Protein AF-A0A3S3RD47-F1 (afdb_monomer_lite)

pLDDT: mean 71.31, std 19.02, range [30.19, 92.5]

Structure (mmCIF, N/CA/C/O backbone):
data_AF-A0A3S3RD47-F1
#
_entry.id   AF-A0A3S3RD47-F1
#
loop_
_atom_site.group_PDB
_atom_site.id
_atom_site.type_symbol
_atom_site.label_atom_id
_atom_site.label_alt_id
_atom_site.label_comp_id
_atom_site.label_asym_id
_atom_site.label_entity_id
_atom_site.label_seq_id
_atom_site.pdbx_PDB_ins_code
_atom_site.Cartn_x
_atom_site.Cartn_y
_atom_site.Cartn_z
_atom_site.occupancy
_atom_site.B_iso_or_equiv
_atom_site.auth_seq_id
_atom_site.auth_comp_id
_atom_site.auth_asym_id
_atom_site.auth_atom_id
_atom_site.pdbx_PDB_model_num
ATOM 1 N N . MET A 1 1 ? -20.007 2.344 -14.332 1.00 33.94 1 MET A N 1
ATOM 2 C CA . MET A 1 1 ? -20.002 3.666 -13.655 1.00 33.94 1 MET A CA 1
ATOM 3 C C . MET A 1 1 ? -18.812 3.839 -12.707 1.00 33.94 1 MET A C 1
ATOM 5 O O . MET A 1 1 ? -18.183 4.885 -12.772 1.00 33.94 1 MET A O 1
ATOM 9 N N . ILE A 1 2 ? -18.453 2.812 -11.923 1.00 30.19 2 ILE A N 1
ATOM 10 C CA . ILE A 1 2 ? -17.361 2.787 -10.921 1.00 30.19 2 ILE A CA 1
ATOM 11 C C . ILE A 1 2 ? -16.001 3.259 -11.479 1.00 30.19 2 ILE A C 1
ATOM 13 O O . ILE A 1 2 ? -15.401 4.186 -10.945 1.00 30.19 2 ILE A O 1
ATOM 17 N N . ARG A 1 3 ? -15.577 2.754 -12.651 1.00 35.38 3 ARG A N 1
ATOM 18 C CA . ARG A 1 3 ? -14.324 3.177 -13.317 1.00 35.38 3 ARG A CA 1
ATOM 19 C C . ARG A 1 3 ? -14.198 4.689 -13.554 1.00 35.38 3 ARG A C 1
ATOM 21 O O . ARG A 1 3 ? -13.080 5.168 -13.661 1.00 35.38 3 ARG A O 1
ATOM 28 N N . LYS A 1 4 ? -15.297 5.450 -13.667 1.00 35.69 4 LYS A N 1
ATOM 29 C CA . LYS A 1 4 ? -15.216 6.893 -13.959 1.00 35.69 4 LYS A CA 1
ATOM 30 C C . LYS A 1 4 ? -14.816 7.719 -12.730 1.00 35.69 4 LYS A C 1
ATOM 32 O O . LYS A 1 4 ? -14.039 8.651 -12.894 1.00 35.69 4 LYS A O 1
ATOM 37 N N . LYS A 1 5 ? -15.279 7.371 -11.521 1.00 35.97 5 LYS A N 1
ATOM 38 C CA . LYS A 1 5 ? -15.038 8.175 -10.306 1.00 35.97 5 LYS A CA 1
ATOM 39 C C . LYS A 1 5 ? -13.610 8.028 -9.765 1.00 35.97 5 LYS A C 1
ATOM 41 O O . LYS A 1 5 ? -12.936 9.032 -9.559 1.00 35.97 5 LYS A O 1
ATOM 46 N N . THR A 1 6 ? -13.097 6.802 -9.643 1.00 38.41 6 THR A N 1
ATOM 47 C CA . THR A 1 6 ? -11.716 6.547 -9.182 1.00 38.41 6 THR A CA 1
ATOM 48 C C . THR A 1 6 ? -10.670 7.077 -10.177 1.00 38.41 6 THR A C 1
ATOM 50 O O . THR A 1 6 ? -9.612 7.570 -9.784 1.00 38.41 6 THR A O 1
ATOM 53 N N . VAL A 1 7 ? -10.976 7.039 -11.483 1.00 42.16 7 VAL A N 1
ATOM 54 C CA . VAL A 1 7 ? -10.128 7.638 -12.531 1.00 42.16 7 VAL A CA 1
ATOM 55 C C . VAL A 1 7 ? -10.126 9.165 -12.434 1.00 42.16 7 VAL A C 1
ATOM 57 O O . VAL A 1 7 ? -9.052 9.755 -12.504 1.00 42.16 7 VAL A O 1
ATOM 60 N N . GLN A 1 8 ? -11.277 9.806 -12.203 1.00 44.34 8 GLN A N 1
ATOM 61 C CA . GLN A 1 8 ? -11.362 11.261 -12.011 1.00 44.34 8 GLN A CA 1
ATOM 62 C C . GLN A 1 8 ? -10.568 11.732 -10.787 1.00 44.34 8 GLN A C 1
ATOM 64 O O . GLN A 1 8 ? -9.839 12.718 -10.875 1.00 44.34 8 GLN A O 1
ATOM 69 N N . LEU A 1 9 ? -10.638 10.995 -9.674 1.00 38.97 9 LEU A N 1
ATOM 70 C CA . LEU A 1 9 ? -9.902 11.317 -8.453 1.00 38.97 9 LEU A CA 1
ATOM 71 C C . LEU A 1 9 ? -8.378 11.247 -8.651 1.00 38.97 9 LEU A C 1
ATOM 73 O O . LEU A 1 9 ? -7.645 12.165 -8.283 1.00 38.97 9 LEU A O 1
ATOM 77 N N . ARG A 1 10 ? -7.889 10.179 -9.290 1.00 49.66 10 ARG A N 1
ATOM 78 C CA . ARG A 1 10 ? -6.459 10.023 -9.599 1.00 49.66 10 ARG A CA 1
ATOM 79 C C . ARG A 1 10 ? -5.962 11.034 -10.621 1.00 49.66 10 ARG A C 1
ATOM 81 O O . ARG A 1 10 ? -4.851 11.534 -10.479 1.00 49.66 10 ARG A O 1
ATOM 88 N N . GLN A 1 11 ? -6.778 11.354 -11.624 1.00 51.31 11 GLN A N 1
ATOM 89 C CA . GLN A 1 11 ? -6.455 12.384 -12.609 1.00 51.31 11 GLN A CA 1
ATOM 90 C C . GLN A 1 11 ? -6.344 13.765 -11.961 1.00 51.31 11 GLN A C 1
ATOM 92 O O . GLN A 1 11 ? -5.389 14.473 -12.270 1.00 51.31 11 GLN A O 1
ATOM 97 N N . PHE A 1 12 ? -7.252 14.103 -11.038 1.00 48.53 12 PHE A N 1
ATOM 98 C CA . PHE A 1 12 ? -7.243 15.368 -10.300 1.00 48.53 12 PHE A CA 1
ATOM 99 C C . PHE A 1 12 ? -6.009 15.513 -9.396 1.00 48.53 12 PHE A C 1
ATOM 101 O O . PHE A 1 12 ? -5.303 16.519 -9.465 1.00 48.53 12 PHE A O 1
ATOM 108 N N . ILE A 1 13 ? -5.687 14.492 -8.597 1.00 49.47 13 ILE A N 1
ATOM 109 C CA . ILE A 1 13 ? -4.501 14.533 -7.724 1.00 49.47 13 ILE A CA 1
ATOM 110 C C . ILE A 1 13 ? -3.216 14.493 -8.562 1.00 49.47 13 ILE A C 1
ATOM 112 O O . ILE A 1 13 ? -2.278 15.233 -8.287 1.00 49.47 13 ILE A O 1
ATOM 116 N N . GLY A 1 14 ? -3.196 13.731 -9.659 1.00 52.50 14 GLY A N 1
ATOM 117 C CA . GLY A 1 14 ? -2.088 13.742 -10.614 1.00 52.50 14 GLY A CA 1
ATOM 118 C C . GLY A 1 14 ? -1.906 15.090 -11.328 1.00 52.50 14 GLY A C 1
ATOM 119 O O . GLY A 1 14 ? -0.776 15.470 -11.633 1.00 52.50 14 GLY A O 1
ATOM 120 N N . SER A 1 15 ? -2.976 15.847 -11.616 1.00 55.50 15 SER A N 1
ATOM 121 C CA . SER A 1 15 ? -2.857 17.250 -12.061 1.00 55.50 15 SER A CA 1
ATOM 122 C C . SER A 1 15 ? -2.359 18.162 -10.947 1.00 55.50 15 SER A C 1
ATOM 124 O O . SER A 1 15 ? -1.428 18.915 -11.190 1.00 55.50 15 SER A O 1
ATOM 126 N N . TYR A 1 16 ? -2.861 18.019 -9.720 1.00 56.75 16 TYR A N 1
ATOM 127 C CA . TYR A 1 16 ? -2.404 18.816 -8.582 1.00 56.75 16 TYR A CA 1
ATOM 128 C C . TYR A 1 16 ? -0.900 18.640 -8.319 1.00 56.75 16 TYR A C 1
ATOM 130 O O . TYR A 1 16 ? -0.164 19.619 -8.256 1.00 56.75 16 TYR A O 1
ATOM 138 N N . VAL A 1 17 ? -0.404 17.397 -8.268 1.00 54.19 17 VAL A N 1
ATOM 139 C CA . VAL A 1 17 ? 1.033 17.103 -8.109 1.00 54.19 17 VAL A CA 1
ATOM 140 C C . VAL A 1 17 ? 1.847 17.676 -9.278 1.00 54.19 17 VAL A C 1
ATOM 142 O O . VAL A 1 17 ? 2.930 18.220 -9.066 1.00 54.19 17 VAL A O 1
ATOM 145 N N . ARG A 1 18 ? 1.324 17.624 -10.513 1.00 57.91 18 ARG A N 1
ATOM 146 C CA . ARG A 1 18 ? 1.953 18.256 -11.690 1.00 57.91 18 ARG A CA 1
ATOM 147 C C . ARG A 1 18 ? 2.046 19.770 -11.563 1.00 57.91 18 ARG A C 1
ATOM 149 O O . ARG A 1 18 ? 3.088 20.333 -11.893 1.00 57.91 18 ARG A O 1
ATOM 156 N N . ASP A 1 19 ? 0.983 20.414 -11.109 1.00 54.88 19 ASP A N 1
ATOM 157 C CA . ASP A 1 19 ? 0.916 21.867 -10.998 1.00 54.88 19 ASP A CA 1
ATOM 158 C C . ASP A 1 19 ? 1.834 22.367 -9.875 1.00 54.88 19 ASP A C 1
ATOM 160 O O . ASP A 1 19 ? 2.590 23.315 -10.083 1.00 54.88 19 ASP A O 1
ATOM 164 N N . GLN A 1 20 ? 1.910 21.640 -8.755 1.00 54.81 20 GLN A N 1
ATOM 165 C CA . GLN A 1 20 ? 2.887 21.893 -7.687 1.00 54.81 20 GLN A CA 1
ATOM 166 C C . GLN A 1 20 ? 4.338 21.691 -8.160 1.00 54.81 20 GLN A C 1
ATOM 168 O O . GLN A 1 20 ? 5.234 22.457 -7.803 1.00 54.81 20 GLN A O 1
ATOM 173 N N . ALA A 1 21 ? 4.591 20.697 -9.019 1.00 54.16 21 ALA A N 1
ATOM 174 C CA . ALA A 1 21 ? 5.910 20.489 -9.621 1.00 54.16 21 ALA A CA 1
ATOM 175 C C . ALA A 1 21 ? 6.318 21.631 -10.561 1.00 54.16 21 ALA A C 1
ATOM 177 O O . ALA A 1 21 ? 7.473 22.058 -10.557 1.00 54.16 21 ALA A O 1
ATOM 178 N N . ARG A 1 22 ? 5.370 22.112 -11.377 1.00 56.78 22 ARG A N 1
ATOM 179 C CA . ARG A 1 22 ? 5.566 23.229 -12.315 1.00 56.78 22 ARG A CA 1
ATOM 180 C C . ARG A 1 22 ? 5.770 24.556 -11.595 1.00 56.78 22 ARG A C 1
ATOM 182 O O . ARG A 1 22 ? 6.554 25.370 -12.066 1.00 56.78 22 ARG A O 1
ATOM 189 N N . ALA A 1 23 ? 5.117 24.738 -10.452 1.00 57.28 23 ALA A N 1
ATOM 190 C CA . ALA A 1 23 ? 5.294 25.898 -9.587 1.00 57.28 23 ALA A CA 1
ATOM 191 C C . ALA A 1 23 ? 6.630 25.891 -8.812 1.00 57.28 23 ALA A C 1
ATOM 193 O O . ALA A 1 23 ? 6.893 26.817 -8.053 1.00 57.28 23 ALA A O 1
ATOM 194 N N . GLY A 1 24 ? 7.474 24.862 -8.977 1.00 47.94 24 GLY A N 1
ATOM 195 C CA . GLY A 1 24 ? 8.755 24.749 -8.270 1.00 47.94 24 GLY A CA 1
ATOM 196 C C . GLY A 1 24 ? 8.616 24.423 -6.780 1.00 47.94 24 GLY A C 1
ATOM 197 O O . GLY A 1 24 ? 9.599 24.491 -6.049 1.00 47.94 24 GLY A O 1
ATOM 198 N N . VAL A 1 25 ? 7.411 24.055 -6.335 1.00 53.72 25 VAL A N 1
ATOM 199 C CA . VAL A 1 25 ? 7.099 23.754 -4.931 1.00 53.72 25 VAL A CA 1
ATOM 200 C C . VAL A 1 25 ? 7.572 22.345 -4.554 1.00 53.72 25 VAL A C 1
ATOM 202 O O . VAL A 1 25 ? 7.915 22.087 -3.403 1.00 53.72 25 VAL A O 1
ATOM 205 N N . LEU A 1 26 ? 7.650 21.422 -5.523 1.00 45.28 26 LEU A N 1
ATOM 206 C CA . LEU A 1 26 ? 8.177 20.074 -5.292 1.00 45.28 26 LEU A CA 1
ATOM 207 C C . LEU A 1 26 ? 9.707 20.006 -5.475 1.00 45.28 26 LEU A C 1
ATOM 209 O O . LEU A 1 26 ? 10.228 20.531 -6.462 1.00 45.28 26 LEU A O 1
ATOM 213 N N . PRO A 1 27 ? 10.439 19.287 -4.601 1.00 41.94 27 PRO A N 1
ATOM 214 C CA . PRO A 1 27 ? 11.889 19.146 -4.719 1.00 41.94 27 PRO A CA 1
ATOM 215 C C . PRO A 1 27 ? 12.298 18.432 -6.022 1.00 41.94 27 PRO A C 1
ATOM 217 O O . PRO A 1 27 ? 11.641 17.493 -6.459 1.00 41.94 27 PRO A O 1
ATOM 220 N N . ILE A 1 28 ? 13.433 18.830 -6.612 1.00 37.38 28 ILE A N 1
ATOM 221 C CA . ILE A 1 28 ? 14.000 18.363 -7.903 1.00 37.38 28 ILE A CA 1
ATOM 222 C C . ILE A 1 28 ? 13.847 16.847 -8.206 1.00 37.38 28 ILE A C 1
ATOM 224 O O . ILE A 1 28 ? 13.444 16.522 -9.327 1.00 37.38 28 ILE A O 1
ATOM 228 N N . PRO A 1 29 ? 14.078 15.889 -7.278 1.00 35.53 29 PRO A N 1
ATOM 229 C CA . PRO A 1 29 ? 13.833 14.461 -7.542 1.00 35.53 29 PRO A CA 1
ATOM 230 C C . PRO A 1 29 ? 12.384 14.111 -7.950 1.00 35.53 29 PRO A C 1
ATOM 232 O O . PRO A 1 29 ? 12.166 13.077 -8.584 1.00 35.53 29 PRO A O 1
ATOM 235 N N . PHE A 1 30 ? 11.398 14.966 -7.656 1.00 42.25 30 PHE A N 1
ATOM 236 C CA . PHE A 1 30 ? 9.988 14.776 -8.021 1.00 42.25 30 PHE A CA 1
ATOM 237 C C . PHE A 1 30 ? 9.642 15.207 -9.442 1.00 42.25 30 PHE A C 1
ATOM 239 O O . PHE A 1 30 ? 8.675 14.695 -10.001 1.00 42.25 30 PHE A O 1
ATOM 246 N N . GLN A 1 31 ? 10.440 16.060 -10.088 1.00 38.97 31 GLN A N 1
ATOM 247 C CA . GLN A 1 31 ? 10.215 16.384 -11.502 1.00 38.97 31 GLN A CA 1
ATOM 248 C C . GLN A 1 31 ? 10.406 15.142 -12.399 1.00 38.97 31 GLN A C 1
ATOM 250 O O . GLN A 1 31 ? 9.708 14.983 -13.403 1.00 38.97 31 GLN A O 1
ATOM 255 N N . GLY A 1 32 ? 11.273 14.204 -11.988 1.00 35.06 32 GLY A N 1
ATOM 256 C CA . GLY A 1 32 ? 11.400 12.875 -12.600 1.00 35.06 32 GLY A CA 1
ATOM 257 C C . GLY A 1 32 ? 10.205 11.952 -12.320 1.00 35.06 32 GLY A C 1
ATOM 258 O O . GLY A 1 32 ? 9.733 11.270 -13.228 1.00 35.06 32 GLY A O 1
ATOM 259 N N . ALA A 1 33 ? 9.651 11.978 -11.101 1.00 36.50 33 ALA A N 1
ATOM 260 C CA . ALA A 1 33 ? 8.446 11.220 -10.740 1.00 36.50 33 ALA A CA 1
ATOM 261 C C . ALA A 1 33 ? 7.199 11.723 -11.491 1.00 36.50 33 ALA A C 1
ATOM 263 O O . ALA A 1 33 ? 6.394 10.926 -11.955 1.00 36.50 33 ALA A O 1
ATOM 264 N N . VAL A 1 34 ? 7.088 13.030 -11.730 1.00 36.88 34 VAL A N 1
ATOM 265 C CA . VAL A 1 34 ? 6.012 13.649 -12.524 1.00 36.88 34 VAL A CA 1
ATOM 266 C C . VAL A 1 34 ? 6.062 13.237 -14.003 1.00 36.88 34 VAL A C 1
ATOM 268 O O . VAL A 1 34 ? 5.018 13.032 -14.634 1.00 36.88 34 VAL A O 1
ATOM 271 N N . ARG A 1 35 ? 7.262 13.016 -14.558 1.00 35.69 35 ARG A N 1
ATOM 272 C CA . ARG A 1 35 ? 7.428 12.380 -15.879 1.00 35.69 35 ARG A CA 1
ATOM 273 C C . ARG A 1 35 ? 7.002 10.903 -15.889 1.00 35.69 35 ARG A C 1
ATOM 275 O O . ARG A 1 35 ? 6.504 10.432 -16.902 1.00 35.69 35 ARG A O 1
ATOM 282 N N . ALA A 1 36 ? 7.122 10.186 -14.771 1.00 36.50 36 ALA A N 1
ATOM 283 C CA . ALA A 1 36 ? 6.606 8.818 -14.638 1.00 36.50 36 ALA A CA 1
ATOM 284 C C . ALA A 1 36 ? 5.079 8.775 -14.401 1.00 36.50 36 ALA A C 1
ATOM 286 O O . ALA A 1 36 ? 4.402 7.902 -14.931 1.00 36.50 36 ALA A O 1
ATOM 287 N N . ILE A 1 37 ? 4.506 9.756 -13.692 1.00 39.38 37 ILE A N 1
ATOM 288 C CA . ILE A 1 37 ? 3.048 9.904 -13.504 1.00 39.38 37 ILE A CA 1
ATOM 289 C C . ILE A 1 37 ? 2.351 10.199 -14.842 1.00 39.38 37 ILE A C 1
ATOM 291 O O . ILE A 1 37 ? 1.255 9.711 -15.105 1.00 39.38 37 ILE A O 1
ATOM 295 N N . THR A 1 38 ? 3.007 10.951 -15.731 1.00 39.47 38 THR A N 1
ATOM 296 C CA . THR A 1 38 ? 2.543 11.172 -17.115 1.00 39.47 38 THR A CA 1
ATOM 297 C C . THR A 1 38 ? 2.716 9.957 -18.030 1.00 39.47 38 THR A C 1
ATOM 299 O O . THR A 1 38 ? 2.151 9.954 -19.122 1.00 39.47 38 THR A O 1
ATOM 302 N N . ALA A 1 39 ? 3.421 8.913 -17.579 1.00 37.41 39 ALA A N 1
ATOM 303 C CA . ALA A 1 39 ? 3.497 7.622 -18.257 1.00 37.41 39 ALA A CA 1
ATOM 304 C C . ALA A 1 39 ? 2.361 6.662 -17.861 1.00 37.41 39 ALA A C 1
ATOM 306 O O . ALA A 1 39 ? 2.227 5.617 -18.494 1.00 37.41 39 ALA A O 1
ATOM 307 N N . PHE A 1 40 ? 1.510 7.000 -16.878 1.00 38.81 40 PHE A N 1
ATOM 308 C CA . PHE A 1 40 ? 0.220 6.324 -16.741 1.00 38.81 40 PHE A CA 1
ATOM 309 C C . PHE A 1 40 ? -0.654 6.749 -17.921 1.00 38.81 40 PHE A C 1
ATOM 311 O O . PHE A 1 40 ? -1.029 7.925 -18.004 1.00 38.81 40 PHE A O 1
ATOM 318 N N . PRO A 1 41 ? -0.995 5.836 -18.846 1.00 38.62 41 PRO A N 1
ATOM 319 C CA . PRO A 1 41 ? -1.851 6.196 -19.955 1.00 38.62 41 PRO A CA 1
ATOM 320 C C . PRO A 1 41 ? -3.189 6.655 -19.386 1.00 38.62 41 PRO A C 1
ATOM 322 O O . PRO A 1 41 ? -3.848 5.943 -18.623 1.00 38.62 41 PRO A O 1
ATOM 325 N N . SER A 1 42 ? -3.610 7.855 -19.775 1.00 40.06 42 SER A N 1
ATOM 326 C CA . SER A 1 42 ? -5.022 8.204 -19.743 1.00 40.06 42 SER A CA 1
ATOM 327 C C . SER A 1 42 ? -5.776 7.075 -20.449 1.00 40.06 42 SER A C 1
ATOM 329 O O . SER A 1 42 ? -5.495 6.776 -21.606 1.00 40.06 42 SER A O 1
ATOM 331 N N . ALA A 1 43 ? -6.743 6.454 -19.768 1.00 42.62 43 ALA A N 1
ATOM 332 C CA . ALA A 1 43 ? -7.585 5.395 -20.331 1.00 42.62 43 ALA A CA 1
ATOM 333 C C . ALA A 1 43 ? -8.373 5.833 -21.589 1.00 42.62 43 ALA A C 1
ATOM 335 O O . ALA A 1 43 ? -9.044 5.017 -22.217 1.00 42.62 43 ALA A O 1
ATOM 336 N N . ALA A 1 44 ? -8.302 7.112 -21.965 1.00 39.91 44 ALA A N 1
ATOM 337 C CA . ALA A 1 44 ? -8.768 7.614 -23.240 1.00 39.91 44 ALA A CA 1
ATOM 338 C C . ALA A 1 44 ? -7.621 7.603 -24.274 1.00 39.91 44 ALA A C 1
ATOM 340 O O . ALA A 1 44 ? -6.711 8.425 -24.194 1.00 39.91 44 ALA A O 1
ATOM 341 N N . ASN A 1 45 ? -7.741 6.709 -25.266 1.00 37.94 45 ASN A N 1
ATOM 342 C CA . ASN A 1 45 ? -7.156 6.765 -26.621 1.00 37.94 45 ASN A CA 1
ATOM 343 C C . ASN A 1 45 ? -5.870 6.009 -27.019 1.00 37.94 45 ASN A C 1
ATOM 345 O O . ASN A 1 45 ? -5.462 6.156 -28.169 1.00 37.94 45 ASN A O 1
ATOM 349 N N . THR A 1 46 ? -5.299 5.093 -26.235 1.00 43.47 46 THR A N 1
ATOM 350 C CA . THR A 1 46 ? -4.290 4.154 -26.786 1.00 43.47 46 T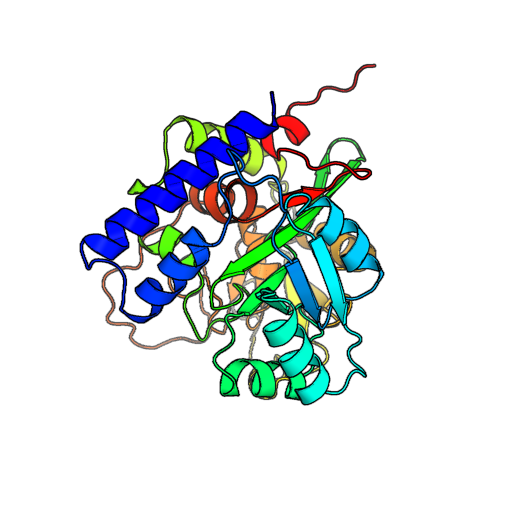HR A CA 1
ATOM 351 C C . THR A 1 46 ? -4.872 2.751 -26.970 1.00 43.47 46 THR A C 1
ATOM 353 O O . THR A 1 46 ? -5.177 2.061 -26.003 1.00 43.47 46 THR A O 1
ATOM 356 N N . ARG A 1 47 ? -5.013 2.294 -28.228 1.00 54.06 47 ARG A N 1
ATOM 357 C CA . ARG A 1 47 ? -5.411 0.904 -28.564 1.00 54.06 47 ARG A CA 1
ATOM 358 C C . ARG A 1 47 ? -4.397 -0.149 -28.079 1.00 54.06 47 ARG A C 1
ATOM 360 O O . ARG A 1 47 ? -4.711 -1.334 -28.092 1.00 54.06 47 ARG A O 1
ATOM 367 N N . VAL A 1 48 ? -3.208 0.273 -27.645 1.00 69.88 48 VAL A N 1
ATOM 368 C CA . VAL A 1 48 ? -2.125 -0.587 -27.154 1.00 69.88 48 VAL A CA 1
ATOM 369 C C . VAL A 1 48 ? -1.902 -0.309 -25.668 1.00 69.88 48 VAL A C 1
ATOM 371 O O . VAL A 1 48 ? -1.680 0.837 -25.276 1.00 69.88 48 VAL A O 1
ATOM 374 N N . ARG A 1 49 ? -1.986 -1.356 -24.841 1.00 76.19 49 ARG A N 1
ATOM 375 C CA . ARG A 1 49 ? -1.672 -1.294 -23.406 1.00 76.19 49 ARG A CA 1
ATOM 376 C C . ARG A 1 49 ? -0.148 -1.232 -23.208 1.00 76.19 49 ARG A C 1
ATOM 378 O O . ARG A 1 49 ? 0.554 -1.971 -23.905 1.00 76.19 49 ARG A O 1
ATOM 385 N N . PRO A 1 50 ? 0.377 -0.401 -22.286 1.00 82.56 50 PRO A N 1
ATOM 386 C CA . PRO A 1 50 ? 1.803 -0.376 -21.970 1.00 82.56 50 PRO A CA 1
ATOM 387 C C . PRO A 1 50 ? 2.278 -1.742 -21.469 1.00 82.56 50 PRO A C 1
ATOM 389 O O . PRO A 1 50 ? 1.549 -2.443 -20.765 1.00 82.56 50 PRO A O 1
ATOM 392 N N . ILE A 1 51 ? 3.509 -2.107 -21.821 1.00 88.12 51 ILE A N 1
ATOM 393 C CA . ILE A 1 51 ? 4.129 -3.358 -21.382 1.00 88.12 51 ILE A CA 1
ATOM 394 C C . ILE A 1 51 ? 4.886 -3.097 -20.079 1.00 88.12 51 ILE A C 1
ATOM 396 O O . ILE A 1 51 ? 5.701 -2.175 -20.002 1.00 88.12 51 ILE A O 1
ATOM 400 N N . GLY A 1 52 ? 4.625 -3.904 -19.055 1.00 89.75 52 GLY A N 1
ATOM 401 C CA . GLY A 1 52 ? 5.357 -3.875 -17.790 1.00 89.75 52 GLY A CA 1
ATOM 402 C C . GLY A 1 52 ? 6.079 -5.196 -17.566 1.00 89.75 52 GLY A C 1
ATOM 403 O O . GLY A 1 52 ? 5.434 -6.237 -17.596 1.00 89.75 52 GLY A O 1
ATOM 404 N N . ILE A 1 53 ? 7.389 -5.178 -17.318 1.00 90.31 53 ILE A N 1
ATOM 405 C CA . ILE A 1 53 ? 8.124 -6.381 -16.900 1.00 90.31 53 ILE A CA 1
ATOM 406 C C . ILE A 1 53 ? 8.224 -6.394 -15.379 1.00 90.31 53 ILE A C 1
ATOM 408 O O . ILE A 1 53 ? 8.867 -5.533 -14.780 1.00 90.31 53 ILE A O 1
ATOM 412 N N . VAL A 1 54 ? 7.578 -7.381 -14.764 1.00 90.06 54 VAL A N 1
ATOM 413 C CA . VAL A 1 54 ? 7.429 -7.537 -13.320 1.00 90.06 54 VAL A CA 1
ATOM 414 C C . VAL A 1 54 ? 8.478 -8.504 -12.779 1.00 90.06 54 VAL A C 1
ATOM 416 O O . VAL A 1 54 ? 8.514 -9.675 -13.151 1.00 90.06 54 VAL A O 1
ATOM 419 N N . LEU A 1 55 ? 9.307 -8.027 -11.854 1.00 89.50 55 LEU A N 1
ATOM 420 C CA . LEU A 1 55 ? 10.348 -8.797 -11.170 1.00 89.50 55 LEU A CA 1
ATOM 421 C C . LEU A 1 55 ? 10.049 -8.876 -9.674 1.00 89.50 55 LEU A C 1
ATOM 423 O O . LEU A 1 55 ? 9.628 -7.893 -9.068 1.00 89.50 55 LEU A O 1
ATOM 427 N N . GLY A 1 56 ? 10.347 -10.009 -9.038 1.00 83.00 56 GLY A N 1
ATOM 428 C CA . GLY A 1 56 ? 10.312 -10.081 -7.575 1.00 83.00 56 GLY A CA 1
ATOM 429 C C . GLY A 1 56 ? 8.919 -10.066 -6.958 1.00 83.00 56 GLY A C 1
ATOM 430 O O . GLY A 1 56 ? 8.727 -9.484 -5.890 1.00 83.00 56 GLY A O 1
ATOM 431 N N . VAL A 1 57 ? 7.958 -10.695 -7.629 1.00 79.38 57 VAL A N 1
ATOM 432 C CA . VAL A 1 57 ? 6.594 -10.896 -7.133 1.00 79.38 57 VAL A CA 1
ATOM 433 C C . VAL A 1 57 ? 6.356 -12.388 -6.956 1.00 79.38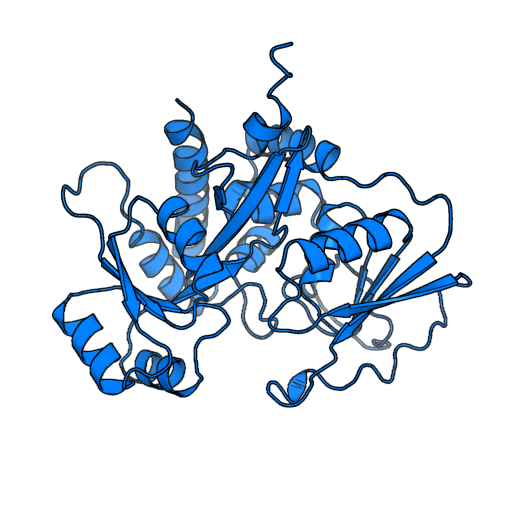 57 VAL A C 1
ATOM 435 O O . VAL A 1 57 ? 6.730 -13.190 -7.812 1.00 79.38 57 VAL A O 1
ATOM 438 N N . GLU A 1 58 ? 5.775 -12.768 -5.824 1.00 75.25 58 GLU A N 1
ATOM 439 C CA . GLU A 1 58 ? 5.384 -14.152 -5.573 1.00 75.25 58 GLU A CA 1
ATOM 440 C C . GLU A 1 58 ? 4.150 -14.528 -6.399 1.00 75.25 58 GLU A C 1
ATOM 442 O O . GLU A 1 58 ? 3.307 -13.685 -6.704 1.00 75.25 58 GLU A O 1
ATOM 447 N N . ARG A 1 59 ? 4.010 -15.811 -6.746 1.00 66.81 59 ARG A N 1
ATOM 448 C CA . ARG A 1 59 ? 2.946 -16.290 -7.645 1.00 66.81 59 ARG A CA 1
ATOM 449 C C . ARG A 1 59 ? 1.525 -15.979 -7.147 1.00 66.81 59 ARG A C 1
ATOM 451 O O . ARG A 1 59 ? 0.635 -15.800 -7.968 1.00 66.81 59 ARG A O 1
ATOM 458 N N . LEU A 1 60 ? 1.311 -15.907 -5.834 1.00 63.28 60 LEU A N 1
ATOM 459 C CA . LEU A 1 60 ? 0.010 -15.543 -5.259 1.00 63.28 60 LEU A CA 1
ATOM 460 C C . LEU A 1 60 ? -0.280 -14.042 -5.400 1.00 63.28 60 LEU A C 1
ATOM 462 O O . LEU A 1 60 ? -1.384 -13.659 -5.769 1.00 63.28 60 LEU A O 1
ATOM 466 N N . LEU A 1 61 ? 0.731 -13.189 -5.205 1.00 69.75 61 LEU A N 1
ATOM 467 C CA . LEU A 1 61 ? 0.608 -11.746 -5.428 1.00 69.75 61 LEU A CA 1
ATOM 468 C C . LEU A 1 61 ? 0.391 -11.417 -6.912 1.00 69.75 61 LEU A C 1
ATOM 470 O O . LEU A 1 61 ? -0.290 -10.448 -7.227 1.00 69.75 61 LEU A O 1
ATOM 474 N N . TRP A 1 62 ? 0.930 -12.231 -7.823 1.00 75.44 62 TRP A N 1
ATOM 475 C CA . TRP A 1 62 ? 0.801 -12.044 -9.270 1.00 75.44 62 TRP A CA 1
ATOM 476 C C . TRP A 1 62 ? -0.651 -11.925 -9.750 1.00 75.44 62 TRP A C 1
ATOM 478 O O . TRP A 1 62 ? -0.980 -10.953 -10.426 1.00 75.44 62 TRP A O 1
ATOM 488 N N . GLN A 1 63 ? -1.521 -12.869 -9.373 1.00 76.50 63 GLN A N 1
ATOM 489 C CA . GLN A 1 63 ? -2.907 -12.891 -9.860 1.00 76.50 63 GLN A CA 1
ATOM 490 C C . GLN A 1 63 ? -3.672 -11.626 -9.452 1.00 76.50 63 GLN A C 1
ATOM 492 O O . GLN A 1 63 ? -4.383 -11.040 -10.267 1.00 76.50 63 GLN A O 1
ATOM 497 N N . GLY A 1 64 ? -3.474 -11.162 -8.215 1.00 81.75 64 GLY A N 1
ATOM 498 C CA . GLY A 1 64 ? -4.080 -9.918 -7.745 1.00 81.75 64 GLY A CA 1
ATOM 499 C C . GLY A 1 64 ? -3.510 -8.679 -8.438 1.00 81.75 64 GLY A C 1
ATOM 500 O O . GLY A 1 64 ? -4.246 -7.742 -8.729 1.00 81.75 64 GLY A O 1
ATOM 501 N N . VAL A 1 65 ? -2.220 -8.674 -8.780 1.00 84.12 65 VAL A N 1
ATOM 502 C CA . VAL A 1 65 ? -1.565 -7.537 -9.450 1.00 84.12 65 VAL A CA 1
ATOM 503 C C . VAL A 1 65 ? -2.053 -7.367 -10.888 1.00 84.12 65 VAL A C 1
ATOM 505 O O . VAL A 1 65 ? -2.348 -6.241 -11.287 1.00 84.12 65 VAL A O 1
ATOM 508 N N . GLU A 1 66 ? -2.189 -8.449 -11.658 1.00 86.44 66 GLU A N 1
ATOM 509 C CA . GLU A 1 66 ? -2.760 -8.376 -13.015 1.00 86.44 66 GLU A CA 1
ATOM 510 C C . GLU A 1 66 ? -4.173 -7.787 -13.004 1.00 86.44 66 GLU A C 1
ATOM 512 O O . GLU A 1 66 ? -4.514 -6.939 -13.830 1.00 86.44 66 GLU A O 1
ATOM 517 N N . GLN A 1 67 ? -4.985 -8.197 -12.030 1.00 87.25 67 GLN A N 1
ATOM 518 C CA . GLN A 1 67 ? -6.354 -7.711 -11.873 1.00 87.25 67 GLN A CA 1
ATOM 519 C C . GLN A 1 67 ? -6.398 -6.270 -11.353 1.00 87.25 67 GLN A C 1
ATOM 521 O O . GLN A 1 67 ? -7.291 -5.507 -11.728 1.00 87.25 67 GLN A O 1
ATOM 526 N N . ALA A 1 68 ? -5.438 -5.876 -10.512 1.00 88.44 68 ALA A N 1
ATOM 527 C CA . ALA A 1 68 ? -5.320 -4.517 -10.003 1.00 88.44 68 ALA A CA 1
ATOM 528 C C . ALA A 1 68 ? -4.932 -3.527 -11.105 1.00 88.44 68 ALA A C 1
ATOM 530 O O . ALA A 1 68 ? -5.401 -2.389 -11.084 1.00 88.44 68 ALA A O 1
ATOM 531 N N . TYR A 1 69 ? -4.136 -3.943 -12.091 1.00 88.88 69 TYR A N 1
ATOM 532 C CA . TYR A 1 69 ? -3.616 -3.076 -13.154 1.00 88.88 69 TYR A CA 1
ATOM 533 C C . TYR A 1 69 ? -4.005 -3.570 -14.560 1.00 88.88 69 TYR A C 1
ATOM 535 O O . TYR A 1 69 ? -3.128 -3.802 -15.393 1.00 88.88 69 TYR A O 1
ATOM 543 N N . PRO A 1 70 ? -5.314 -3.690 -14.871 1.00 85.19 70 PRO A N 1
ATOM 544 C CA . PRO A 1 70 ? -5.795 -4.283 -16.122 1.00 85.19 70 PRO A CA 1
ATOM 545 C C . PRO A 1 70 ? -5.468 -3.437 -17.360 1.00 85.19 70 PRO A C 1
ATOM 547 O O . PRO A 1 70 ? -5.615 -3.896 -18.494 1.00 85.19 70 PRO A O 1
ATOM 550 N N . GLU A 1 71 ? -5.067 -2.180 -17.165 1.00 83.00 71 GLU A N 1
ATOM 551 C CA . GLU A 1 71 ? -4.587 -1.308 -18.230 1.00 83.00 71 GLU A CA 1
ATOM 552 C C . GLU A 1 71 ? -3.174 -1.654 -18.718 1.00 83.00 71 GLU A C 1
ATOM 554 O O . GLU A 1 71 ? -2.789 -1.163 -19.773 1.00 83.00 71 GLU A O 1
ATOM 559 N N . TRP A 1 72 ? -2.424 -2.499 -18.005 1.00 86.50 72 TRP A N 1
ATOM 560 C CA . TRP A 1 72 ? -1.082 -2.939 -18.387 1.00 86.50 72 TRP A CA 1
ATOM 561 C C . TRP A 1 72 ? -1.099 -4.320 -19.053 1.00 86.50 72 TRP A C 1
ATOM 563 O O . TRP A 1 72 ? -1.918 -5.179 -18.736 1.00 86.50 72 TRP A O 1
ATOM 573 N N . ASN A 1 73 ? -0.148 -4.546 -19.957 1.00 88.06 73 ASN A N 1
ATOM 574 C CA . ASN A 1 73 ? 0.265 -5.877 -20.393 1.00 88.06 73 ASN A CA 1
ATOM 575 C C . ASN A 1 73 ? 1.466 -6.295 -19.539 1.00 88.06 73 ASN A C 1
ATOM 577 O O . ASN A 1 73 ? 2.598 -5.889 -19.811 1.00 88.06 73 ASN A O 1
ATOM 581 N N . LEU A 1 74 ? 1.219 -7.051 -18.472 1.00 88.88 74 LEU A N 1
ATOM 582 C CA . LEU A 1 74 ? 2.267 -7.452 -17.540 1.00 88.88 74 LEU A CA 1
ATOM 583 C C . LEU A 1 74 ? 2.942 -8.746 -18.001 1.00 88.88 74 LEU A C 1
ATOM 585 O O . LEU A 1 74 ? 2.287 -9.740 -18.295 1.00 88.88 74 LEU A O 1
ATOM 589 N N . LEU A 1 75 ? 4.269 -8.729 -18.039 1.00 89.19 75 LEU A N 1
ATOM 590 C CA . LEU A 1 75 ? 5.120 -9.880 -18.303 1.00 89.19 75 LEU A CA 1
ATOM 591 C C . LEU A 1 75 ? 5.928 -10.172 -17.048 1.00 89.19 75 LEU A C 1
ATOM 593 O O . LEU A 1 75 ? 6.572 -9.285 -16.495 1.00 89.19 75 LEU A O 1
ATOM 597 N N . PHE A 1 76 ? 5.918 -11.414 -16.587 1.00 86.50 76 PHE A N 1
ATOM 598 C CA . PHE A 1 76 ? 6.662 -11.796 -15.395 1.00 86.50 76 PHE A CA 1
ATOM 599 C C . PHE A 1 76 ? 8.067 -12.285 -15.747 1.00 86.50 76 PHE A C 1
ATOM 601 O O . PHE A 1 76 ? 8.247 -13.163 -16.591 1.00 86.50 76 PHE A O 1
ATOM 608 N N . ALA A 1 77 ? 9.056 -11.776 -15.019 1.00 85.38 77 ALA A N 1
ATOM 609 C CA . ALA A 1 77 ? 10.423 -12.258 -15.063 1.00 85.38 77 ALA A CA 1
ATOM 610 C C . ALA A 1 77 ? 10.790 -12.943 -13.740 1.00 85.38 77 ALA A C 1
ATOM 612 O O . ALA A 1 77 ? 10.672 -12.389 -12.643 1.00 85.38 77 ALA A O 1
ATOM 613 N N . SER A 1 78 ? 11.279 -14.178 -13.855 1.00 82.06 78 SER A N 1
ATOM 614 C CA . SER A 1 78 ? 11.729 -14.964 -12.709 1.00 82.06 78 SER A CA 1
ATOM 615 C C . SER A 1 78 ? 12.861 -14.264 -11.961 1.00 82.06 78 SER A C 1
ATOM 617 O O . SER A 1 78 ? 13.809 -13.763 -12.558 1.00 82.06 78 SER A O 1
ATOM 619 N N . ASN A 1 79 ? 12.865 -14.368 -10.631 1.00 78.06 79 ASN A N 1
ATOM 620 C CA . ASN A 1 79 ? 14.002 -13.948 -9.804 1.00 78.06 79 ASN A CA 1
ATOM 621 C C . ASN A 1 79 ? 15.313 -14.695 -10.133 1.00 78.06 79 ASN A C 1
ATOM 623 O O . ASN A 1 79 ? 16.396 -14.283 -9.700 1.00 78.06 79 ASN A O 1
ATOM 627 N N . ARG A 1 80 ? 15.245 -15.812 -10.867 1.00 83.31 80 ARG A N 1
ATOM 628 C CA . ARG A 1 80 ? 16.427 -16.526 -11.367 1.00 83.31 80 ARG A CA 1
ATOM 629 C C . ARG A 1 80 ? 16.951 -15.972 -12.689 1.00 83.31 80 ARG A C 1
ATOM 631 O O . ARG A 1 80 ? 18.116 -16.234 -12.967 1.00 83.31 80 ARG A O 1
ATOM 638 N N . ALA A 1 81 ? 16.147 -15.203 -13.425 1.00 85.75 81 ALA A N 1
ATOM 639 C CA . ALA A 1 81 ? 16.531 -14.623 -14.704 1.00 85.75 81 ALA A CA 1
ATOM 640 C C . ALA A 1 81 ? 17.822 -13.810 -14.581 1.00 85.75 81 ALA A C 1
ATOM 642 O O . ALA A 1 81 ? 18.106 -13.221 -13.527 1.00 85.75 81 ALA A O 1
ATOM 643 N N . ASP A 1 82 ? 18.594 -13.818 -15.658 1.00 90.44 82 ASP A N 1
ATOM 644 C CA . ASP A 1 82 ? 19.810 -13.035 -15.773 1.00 90.44 82 ASP A CA 1
ATOM 645 C C . ASP A 1 82 ? 19.482 -11.525 -15.782 1.00 90.44 82 ASP A C 1
ATOM 647 O O . ASP A 1 82 ? 18.561 -11.121 -16.498 1.00 90.44 82 ASP A O 1
ATOM 651 N N . PRO A 1 83 ? 20.150 -10.687 -14.962 1.00 92.06 83 PRO A N 1
ATOM 652 C CA . PRO A 1 83 ? 19.863 -9.255 -14.912 1.00 92.06 83 PRO A CA 1
ATOM 653 C C . PRO A 1 83 ? 20.037 -8.531 -16.250 1.00 92.06 83 PRO A C 1
ATOM 655 O O . PRO A 1 83 ? 19.172 -7.722 -16.586 1.00 92.06 83 PRO A O 1
ATOM 658 N N . ASP A 1 84 ? 21.083 -8.846 -17.015 1.00 91.00 84 ASP A N 1
ATOM 659 C CA . ASP A 1 84 ? 21.367 -8.179 -18.290 1.00 91.00 84 ASP A CA 1
ATOM 660 C C . ASP A 1 84 ? 20.360 -8.614 -19.357 1.00 91.00 84 ASP A C 1
ATOM 662 O O . ASP A 1 84 ? 19.828 -7.786 -20.097 1.00 91.00 84 ASP A O 1
ATOM 666 N N . GLY A 1 85 ? 19.993 -9.899 -19.367 1.00 89.94 85 GLY A N 1
ATOM 667 C CA . GLY A 1 85 ? 18.879 -10.408 -20.168 1.00 89.94 85 GLY A CA 1
ATOM 668 C C . GLY A 1 85 ? 17.562 -9.673 -19.890 1.00 89.94 85 GLY A C 1
ATOM 669 O O . GLY A 1 85 ? 16.868 -9.281 -20.828 1.00 89.94 85 GLY A O 1
ATOM 670 N N . CYS A 1 86 ? 17.232 -9.419 -18.617 1.00 89.75 86 CYS A N 1
ATOM 671 C CA . CYS A 1 86 ? 16.043 -8.642 -18.253 1.00 89.75 86 CYS A CA 1
ATOM 672 C C . CYS A 1 86 ? 16.115 -7.194 -18.761 1.00 89.75 86 CYS A C 1
ATOM 674 O O . CYS A 1 86 ? 15.127 -6.690 -19.291 1.00 89.75 86 CYS A O 1
ATOM 676 N N . VAL A 1 87 ? 17.262 -6.525 -18.603 1.00 91.69 87 VAL A N 1
ATOM 677 C CA . VAL A 1 87 ? 17.483 -5.153 -19.094 1.00 91.69 87 VAL A CA 1
ATOM 678 C C . VAL A 1 87 ? 17.297 -5.089 -20.610 1.00 91.69 87 VAL A C 1
ATOM 680 O O . VAL A 1 87 ? 16.536 -4.253 -21.099 1.00 91.69 87 VAL A O 1
ATOM 683 N N . ASN A 1 88 ? 17.936 -6.000 -21.346 1.00 91.12 88 ASN A N 1
ATOM 684 C CA . ASN A 1 88 ? 17.853 -6.062 -22.804 1.00 91.12 88 ASN A CA 1
ATOM 685 C C . ASN A 1 88 ? 16.415 -6.266 -23.278 1.00 91.12 88 ASN A C 1
ATOM 687 O O . ASN A 1 88 ? 15.969 -5.590 -24.202 1.00 91.12 88 ASN A O 1
ATOM 691 N N . GLU A 1 89 ? 15.668 -7.148 -22.617 1.00 89.75 89 GLU A N 1
ATOM 692 C CA . GLU A 1 89 ? 14.275 -7.415 -22.962 1.00 89.75 89 GLU A CA 1
ATOM 693 C C . GLU A 1 89 ? 13.366 -6.210 -22.683 1.00 89.75 89 GLU A C 1
ATOM 695 O O . GLU A 1 89 ? 12.492 -5.889 -23.490 1.00 89.75 89 GLU A O 1
ATOM 700 N N . I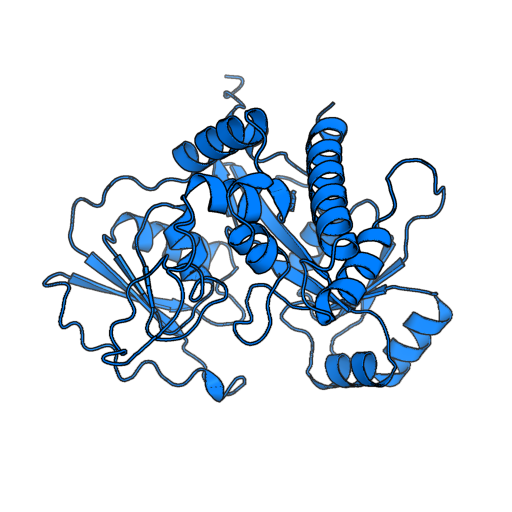LE A 1 90 ? 13.609 -5.491 -21.582 1.00 87.94 90 ILE A N 1
ATOM 701 C CA . ILE A 1 90 ? 12.896 -4.249 -21.261 1.00 87.94 90 ILE A CA 1
ATOM 702 C C . ILE A 1 90 ? 13.125 -3.194 -22.342 1.00 87.94 90 ILE A C 1
ATOM 704 O O . ILE A 1 90 ? 12.161 -2.597 -22.821 1.00 87.94 90 ILE A O 1
ATOM 708 N N . ILE A 1 91 ? 14.376 -2.996 -22.760 1.00 86.94 91 ILE A N 1
ATOM 709 C CA . ILE A 1 91 ? 14.727 -2.041 -23.818 1.00 86.94 91 ILE A CA 1
ATOM 710 C C . ILE A 1 91 ? 14.099 -2.469 -25.149 1.00 86.94 91 ILE A C 1
ATOM 712 O O . ILE A 1 91 ? 13.452 -1.658 -25.810 1.00 86.94 91 ILE A O 1
ATOM 716 N N . ARG A 1 92 ? 14.230 -3.750 -25.516 1.00 89.88 92 ARG A N 1
ATOM 717 C CA . ARG A 1 92 ? 13.707 -4.318 -26.768 1.00 89.88 92 ARG A CA 1
ATOM 718 C C . ARG A 1 92 ? 12.196 -4.138 -26.903 1.00 89.88 92 ARG A C 1
ATOM 720 O O . ARG A 1 92 ? 11.711 -3.858 -27.995 1.00 89.88 92 ARG A O 1
ATOM 727 N N . LEU A 1 93 ? 11.458 -4.320 -25.810 1.00 85.75 93 LEU A N 1
ATOM 728 C CA . LEU A 1 93 ? 9.999 -4.201 -25.784 1.00 85.75 93 LEU A CA 1
ATOM 729 C C . LEU A 1 93 ? 9.504 -2.771 -25.529 1.00 85.75 93 LEU A C 1
ATOM 731 O O . LEU A 1 93 ? 8.295 -2.543 -25.573 1.00 85.75 93 LEU A O 1
ATOM 735 N N . GLY A 1 94 ? 10.394 -1.822 -25.218 1.00 84.62 94 GLY A N 1
ATOM 736 C CA . GLY A 1 94 ? 9.997 -0.505 -24.713 1.00 84.62 94 GLY A CA 1
ATOM 737 C C . GLY A 1 94 ? 9.165 -0.602 -23.428 1.00 84.62 94 GLY A C 1
ATOM 738 O O . GLY A 1 94 ? 8.243 0.186 -23.218 1.00 84.62 94 GLY A O 1
ATOM 739 N N . ALA A 1 95 ? 9.432 -1.616 -22.602 1.00 87.62 95 ALA A N 1
ATOM 740 C CA . ALA A 1 95 ? 8.653 -1.910 -21.409 1.00 87.62 95 ALA A CA 1
ATOM 741 C C . ALA A 1 95 ? 9.041 -1.000 -20.232 1.00 87.62 95 ALA A C 1
ATOM 743 O O . ALA A 1 95 ? 10.134 -0.442 -20.166 1.00 87.62 95 ALA A O 1
ATOM 744 N N . THR A 1 96 ? 8.149 -0.890 -19.250 1.00 88.81 96 THR A N 1
ATOM 745 C CA . THR A 1 96 ? 8.476 -0.313 -17.939 1.00 88.81 96 THR A CA 1
ATOM 746 C C . THR A 1 96 ? 8.921 -1.416 -16.988 1.00 88.81 96 THR A C 1
ATOM 748 O O . THR A 1 96 ? 8.269 -2.458 -16.893 1.00 88.81 96 THR A O 1
ATOM 751 N N . ALA A 1 97 ? 10.005 -1.192 -16.248 1.00 90.00 97 ALA A N 1
ATOM 752 C CA . ALA A 1 97 ? 10.410 -2.116 -15.199 1.00 90.00 97 ALA A CA 1
ATOM 753 C C . ALA A 1 97 ? 9.515 -1.940 -13.968 1.00 90.00 97 ALA A C 1
ATOM 755 O O . ALA A 1 97 ? 9.399 -0.842 -13.423 1.00 90.00 97 ALA A O 1
ATOM 756 N N . ILE A 1 98 ? 8.916 -3.026 -13.494 1.00 90.56 98 ILE A N 1
ATOM 757 C CA . ILE A 1 98 ? 8.114 -3.061 -12.272 1.00 90.56 98 ILE A CA 1
ATOM 758 C C . ILE A 1 98 ? 8.794 -4.023 -11.310 1.00 90.56 98 ILE A C 1
ATOM 760 O O . ILE A 1 98 ? 9.009 -5.189 -11.633 1.00 90.56 98 ILE A O 1
ATOM 764 N N . ILE A 1 99 ? 9.136 -3.558 -10.113 1.00 88.12 99 ILE A N 1
ATOM 765 C CA . ILE A 1 99 ? 9.808 -4.405 -9.127 1.00 88.12 99 ILE A CA 1
ATOM 766 C C . ILE A 1 99 ? 8.998 -4.521 -7.846 1.00 88.12 99 ILE A C 1
ATOM 768 O O . ILE A 1 99 ? 8.611 -3.523 -7.237 1.00 88.12 99 ILE A O 1
ATOM 772 N N . GLY A 1 100 ? 8.744 -5.767 -7.464 1.00 85.94 100 GLY A N 1
ATOM 773 C CA . GLY A 1 100 ? 8.029 -6.147 -6.261 1.00 85.94 100 GLY A CA 1
ATOM 774 C C . GLY A 1 100 ? 8.930 -6.321 -5.034 1.00 85.94 100 GLY A C 1
ATOM 775 O O . GLY A 1 100 ? 10.158 -6.182 -5.116 1.00 85.94 100 GLY A O 1
ATOM 776 N N . PRO A 1 101 ? 8.331 -6.666 -3.881 1.00 78.25 101 PRO A N 1
ATOM 777 C CA . PRO A 1 101 ? 9.031 -6.756 -2.598 1.00 78.25 101 PRO A CA 1
ATOM 778 C C . PRO A 1 101 ? 10.132 -7.824 -2.551 1.00 78.25 101 PRO A C 1
ATOM 780 O O . PRO A 1 101 ? 11.104 -7.671 -1.813 1.00 78.25 101 PRO A O 1
ATOM 783 N N . ALA A 1 102 ? 10.006 -8.888 -3.348 1.00 79.88 102 ALA A N 1
ATOM 784 C CA . ALA A 1 102 ? 10.954 -10.000 -3.394 1.00 79.88 102 ALA A CA 1
ATOM 785 C C . ALA A 1 102 ? 12.005 -9.848 -4.512 1.00 79.88 102 ALA A C 1
ATOM 787 O O . ALA A 1 102 ? 12.678 -10.823 -4.864 1.00 79.88 102 ALA A O 1
ATOM 788 N N . ALA A 1 103 ? 12.143 -8.658 -5.109 1.00 83.38 103 ALA A N 1
ATOM 789 C CA . ALA A 1 103 ? 13.122 -8.412 -6.165 1.00 83.38 103 ALA A CA 1
ATOM 790 C C . ALA A 1 103 ? 14.552 -8.522 -5.621 1.00 83.38 103 ALA A C 1
ATOM 792 O O . ALA A 1 103 ? 14.904 -7.942 -4.591 1.00 83.38 103 ALA A O 1
ATOM 793 N N . ARG A 1 104 ? 15.413 -9.267 -6.324 1.00 83.81 104 ARG A N 1
ATOM 794 C CA . ARG A 1 104 ? 16.811 -9.433 -5.907 1.00 83.81 104 ARG A CA 1
ATOM 795 C C . ARG A 1 104 ? 17.612 -8.163 -6.179 1.00 83.81 104 ARG A C 1
ATOM 797 O O . ARG A 1 104 ? 17.469 -7.540 -7.229 1.00 83.81 104 ARG A O 1
ATOM 804 N N . ARG A 1 105 ? 18.551 -7.844 -5.279 1.00 86.25 105 ARG A N 1
ATOM 805 C CA . ARG A 1 105 ? 19.438 -6.670 -5.388 1.00 86.25 105 ARG A CA 1
ATOM 806 C C . ARG A 1 105 ? 20.124 -6.560 -6.753 1.00 86.25 105 ARG A C 1
ATOM 808 O O . ARG A 1 105 ? 20.168 -5.466 -7.297 1.00 86.25 105 ARG A O 1
ATOM 815 N N . ARG A 1 106 ? 20.594 -7.678 -7.321 1.00 88.12 106 ARG A N 1
ATOM 816 C CA . ARG A 1 106 ? 21.251 -7.712 -8.642 1.00 88.12 106 ARG A CA 1
ATOM 817 C C . ARG A 1 106 ? 20.386 -7.134 -9.770 1.00 88.12 106 ARG A C 1
ATOM 819 O O . ARG A 1 106 ? 20.893 -6.376 -10.580 1.00 88.12 106 ARG A O 1
ATOM 826 N N . HIS A 1 107 ? 19.081 -7.422 -9.776 1.00 88.00 107 HIS A N 1
ATOM 827 C CA . HIS A 1 107 ? 18.150 -6.900 -10.782 1.00 88.00 107 HIS A CA 1
ATOM 828 C C . HIS A 1 107 ? 17.902 -5.411 -10.585 1.00 88.00 107 HIS A C 1
ATOM 830 O O . HIS A 1 107 ? 17.921 -4.650 -11.541 1.00 88.00 107 HIS A O 1
ATOM 836 N N . VAL A 1 108 ? 17.710 -4.985 -9.335 1.00 87.12 108 VAL A N 1
ATOM 837 C CA . VAL A 1 108 ? 17.477 -3.569 -9.015 1.00 87.12 108 VAL A CA 1
ATOM 838 C C . VAL A 1 108 ? 18.687 -2.708 -9.385 1.00 87.12 108 VAL A C 1
ATOM 840 O O . VAL A 1 108 ? 18.507 -1.601 -9.880 1.00 87.12 108 VAL A O 1
ATOM 843 N N . VAL A 1 109 ? 19.903 -3.209 -9.140 1.00 87.88 109 VAL A N 1
ATOM 844 C CA . VAL A 1 109 ? 21.153 -2.527 -9.505 1.00 87.88 109 VAL A CA 1
ATOM 845 C C . VAL A 1 109 ? 21.285 -2.432 -11.023 1.00 87.88 109 VAL A C 1
ATOM 847 O O . VAL A 1 109 ? 21.414 -1.319 -11.517 1.00 87.88 109 VAL A O 1
ATOM 850 N N . ALA A 1 110 ? 21.139 -3.545 -11.752 1.00 89.75 110 ALA A N 1
ATOM 851 C CA . ALA A 1 110 ? 21.234 -3.551 -13.213 1.00 89.75 110 ALA A CA 1
ATOM 852 C C . ALA A 1 110 ? 20.256 -2.555 -13.864 1.00 89.75 110 ALA A C 1
ATOM 854 O O . ALA A 1 110 ? 20.672 -1.680 -14.612 1.00 89.75 110 ALA A O 1
ATOM 855 N N . LEU A 1 111 ? 18.971 -2.599 -13.490 1.00 87.50 111 LEU A N 1
ATOM 856 C CA . LEU A 1 111 ? 17.954 -1.680 -14.021 1.00 87.50 111 LEU A CA 1
ATOM 857 C C . LEU A 1 111 ? 18.286 -0.205 -13.763 1.00 87.50 111 LEU A C 1
ATOM 859 O O . LEU A 1 111 ? 18.093 0.641 -14.635 1.00 87.50 111 LEU A O 1
ATOM 863 N N . ARG A 1 112 ? 18.767 0.105 -12.553 1.00 85.12 112 ARG A N 1
ATOM 864 C CA . ARG A 1 112 ? 19.130 1.471 -12.165 1.00 85.12 112 ARG A CA 1
ATOM 865 C C . ARG A 1 112 ? 20.332 1.964 -12.965 1.00 85.12 112 ARG A 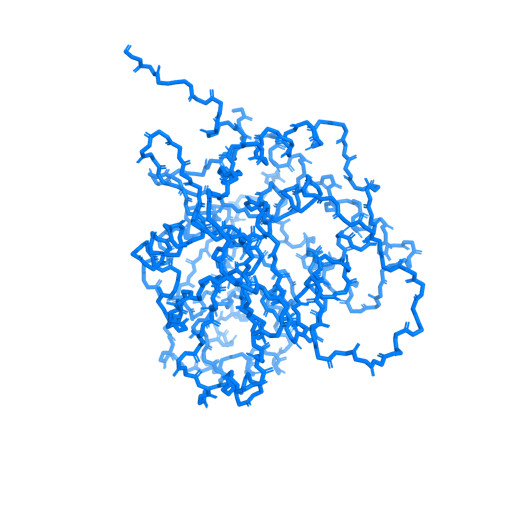C 1
ATOM 867 O O . ARG A 1 112 ? 20.314 3.098 -13.430 1.00 85.12 112 ARG A O 1
ATOM 874 N N . ASP A 1 113 ? 21.357 1.131 -13.096 1.00 89.00 113 ASP A N 1
ATOM 875 C CA . ASP A 1 113 ? 22.605 1.497 -13.763 1.00 89.00 113 ASP A CA 1
ATOM 876 C C . ASP A 1 113 ? 22.393 1.647 -15.285 1.00 89.00 113 ASP A C 1
ATOM 878 O O . ASP A 1 113 ? 23.056 2.460 -15.922 1.00 89.00 113 ASP A O 1
ATOM 882 N N . SER A 1 114 ? 21.386 0.970 -15.852 1.00 85.88 114 SER A N 1
ATOM 883 C CA . SER A 1 114 ? 20.927 1.157 -17.238 1.00 85.88 114 SER A CA 1
ATOM 884 C C . SER A 1 114 ? 20.009 2.370 -17.457 1.00 85.88 114 SER A C 1
ATOM 886 O O . SER A 1 114 ? 19.536 2.577 -18.572 1.00 85.88 114 SER A O 1
ATOM 888 N N . GLY A 1 115 ? 19.703 3.159 -16.421 1.00 82.50 115 GLY A N 1
ATOM 889 C CA . GLY A 1 115 ? 18.833 4.337 -16.537 1.00 82.50 115 GLY A CA 1
ATOM 890 C C . GLY A 1 115 ? 17.360 4.021 -16.832 1.00 82.50 115 GLY A C 1
ATOM 891 O O . GLY A 1 115 ? 16.607 4.910 -17.228 1.00 82.50 115 GLY A O 1
ATOM 892 N N . ILE A 1 116 ? 16.931 2.769 -16.643 1.00 82.06 116 ILE A N 1
ATOM 893 C CA . ILE A 1 116 ? 15.543 2.357 -16.855 1.00 82.06 116 ILE A CA 1
ATOM 894 C C . ILE A 1 116 ? 14.667 2.931 -15.738 1.00 82.06 116 ILE A C 1
ATOM 896 O O . ILE A 1 116 ? 15.000 2.858 -14.553 1.00 82.06 116 ILE A O 1
ATOM 900 N N . ASN A 1 117 ? 13.505 3.468 -16.112 1.00 75.56 117 ASN A N 1
ATOM 901 C CA . ASN A 1 117 ? 12.500 3.899 -15.147 1.00 75.56 117 ASN A CA 1
ATOM 902 C C . ASN A 1 117 ? 11.882 2.690 -14.443 1.00 75.56 117 ASN A C 1
ATOM 904 O O . ASN A 1 117 ? 11.428 1.741 -15.085 1.00 75.56 117 ASN A O 1
ATOM 908 N N . ILE A 1 118 ? 11.833 2.760 -13.114 1.00 84.81 118 ILE A N 1
ATOM 909 C CA . ILE A 1 118 ? 11.346 1.673 -12.273 1.00 84.81 118 ILE A CA 1
ATOM 910 C C . ILE A 1 118 ? 10.099 2.116 -11.512 1.00 84.81 118 ILE A C 1
ATOM 912 O O . ILE A 1 118 ? 10.128 3.111 -10.781 1.00 84.81 118 ILE A O 1
ATOM 916 N N . LEU A 1 119 ? 9.039 1.320 -11.619 1.00 87.25 119 LEU A N 1
ATOM 917 C CA . LEU A 1 119 ? 7.885 1.380 -10.731 1.00 87.25 119 LEU A CA 1
ATOM 918 C C . LEU A 1 119 ? 8.044 0.362 -9.599 1.00 87.25 119 LEU A C 1
ATOM 920 O O . LEU A 1 119 ? 8.536 -0.754 -9.789 1.00 87.25 119 LEU A O 1
ATOM 924 N N . ARG A 1 120 ? 7.640 0.756 -8.394 1.00 86.69 120 ARG A N 1
ATOM 925 C CA . ARG A 1 120 ? 7.728 -0.056 -7.180 1.00 86.69 120 ARG A CA 1
ATOM 926 C C . ARG A 1 120 ? 6.357 -0.619 -6.858 1.00 86.69 120 ARG A C 1
ATOM 928 O O . ARG A 1 120 ? 5.443 0.129 -6.530 1.00 86.69 120 ARG A O 1
ATOM 935 N N . LEU A 1 121 ? 6.238 -1.936 -6.930 1.00 87.75 121 LEU A N 1
ATOM 936 C CA . LEU A 1 121 ? 5.035 -2.651 -6.542 1.00 87.75 121 LEU A CA 1
ATOM 937 C C . LEU A 1 121 ? 5.134 -3.089 -5.080 1.00 87.75 121 LEU A C 1
ATOM 939 O O . LEU A 1 121 ? 6.157 -3.612 -4.634 1.00 87.75 121 LEU A O 1
ATOM 943 N N . SER A 1 122 ? 4.048 -2.907 -4.342 1.00 86.06 122 SER A N 1
ATOM 944 C CA . SER A 1 122 ? 3.941 -3.317 -2.944 1.00 86.06 122 SER A CA 1
ATOM 945 C C . SER A 1 122 ? 2.495 -3.616 -2.554 1.00 86.06 122 SER A C 1
ATOM 947 O O . SER A 1 122 ? 1.578 -3.144 -3.231 1.00 86.06 122 SER A O 1
ATOM 949 N N . PRO A 1 123 ? 2.268 -4.364 -1.462 1.00 87.56 123 PRO A N 1
ATOM 950 C CA . PRO A 1 123 ? 0.992 -4.326 -0.760 1.00 87.56 123 PRO A CA 1
ATOM 951 C C . PRO A 1 123 ? 0.646 -2.891 -0.350 1.00 87.56 123 PRO A C 1
ATOM 953 O O . PRO A 1 123 ? 1.535 -2.062 -0.129 1.00 87.56 123 PRO A O 1
ATOM 956 N N . ALA A 1 124 ? -0.645 -2.590 -0.271 1.00 90.31 124 ALA A N 1
ATOM 957 C CA . ALA A 1 124 ? -1.116 -1.293 0.190 1.00 90.31 124 ALA A CA 1
ATOM 958 C C . ALA A 1 124 ? -0.803 -1.066 1.684 1.00 90.31 124 ALA A C 1
ATOM 960 O O . ALA A 1 124 ? -0.700 -2.037 2.436 1.00 90.31 124 ALA A O 1
ATOM 961 N N . PRO A 1 125 ? -0.711 0.199 2.145 1.00 89.31 125 PRO A N 1
ATOM 962 C CA . PRO A 1 125 ? -0.533 0.509 3.565 1.00 89.31 125 PRO A CA 1
ATOM 963 C C . PRO A 1 125 ? -1.616 -0.075 4.477 1.00 89.31 125 PRO A C 1
ATOM 965 O O . PRO A 1 125 ? -1.333 -0.409 5.625 1.00 89.31 125 PRO A O 1
ATOM 968 N N . LEU A 1 126 ? -2.831 -0.240 3.948 1.00 91.81 126 LEU A N 1
ATOM 969 C CA . LEU A 1 126 ? -3.848 -1.135 4.487 1.00 91.81 126 LEU A CA 1
ATOM 970 C C . LEU A 1 126 ? -3.995 -2.314 3.509 1.00 91.81 126 LEU A C 1
ATOM 972 O O . LEU A 1 126 ? -4.685 -2.187 2.504 1.00 91.81 126 LEU A O 1
ATOM 976 N N . PRO A 1 127 ? -3.315 -3.448 3.735 1.00 89.00 127 PRO A N 1
ATOM 977 C CA . PRO A 1 127 ? -3.204 -4.507 2.727 1.00 89.00 127 PRO A CA 1
ATOM 978 C C . PRO A 1 127 ? -4.516 -5.222 2.437 1.00 89.00 127 PRO A C 1
ATOM 980 O O . PRO A 1 127 ? -4.633 -5.886 1.411 1.00 89.00 127 PRO A O 1
ATOM 983 N N . ARG A 1 128 ? -5.477 -5.130 3.359 1.00 90.50 128 ARG A N 1
ATOM 984 C CA . ARG A 1 128 ? -6.725 -5.872 3.297 1.00 90.50 128 ARG A CA 1
ATOM 985 C C . ARG A 1 128 ? -7.877 -5.054 3.858 1.00 90.50 128 ARG A C 1
ATOM 987 O O . ARG A 1 128 ? -7.758 -4.467 4.933 1.00 90.50 128 ARG A O 1
ATOM 994 N N . LEU A 1 129 ? -8.991 -5.058 3.136 1.00 92.50 129 LEU A N 1
ATOM 995 C CA . LEU A 1 129 ? -10.289 -4.601 3.618 1.00 92.50 129 LEU A CA 1
ATOM 996 C C . LEU A 1 129 ? -11.172 -5.819 3.866 1.00 92.50 129 LEU A C 1
ATOM 998 O O . LEU A 1 129 ? -11.198 -6.739 3.049 1.00 92.50 129 LEU A O 1
ATOM 1002 N N . THR A 1 130 ? -11.919 -5.787 4.964 1.00 90.25 130 THR A N 1
ATOM 1003 C CA . THR A 1 130 ? -12.868 -6.840 5.322 1.00 90.25 130 THR A CA 1
ATOM 1004 C C . THR A 1 130 ? -14.243 -6.221 5.494 1.00 90.25 130 THR A C 1
ATOM 1006 O O . THR A 1 130 ? -14.412 -5.289 6.281 1.00 90.25 130 THR A O 1
ATOM 1009 N N . HIS A 1 131 ? -15.237 -6.731 4.772 1.00 89.38 131 HIS A N 1
ATOM 1010 C CA . HIS A 1 131 ? -16.623 -6.301 4.929 1.00 89.38 131 HIS A CA 1
ATOM 1011 C C . HIS A 1 131 ? -17.572 -7.470 4.691 1.00 89.38 131 HIS A C 1
ATOM 1013 O O . HIS A 1 131 ? -17.500 -8.120 3.655 1.00 89.38 131 HIS A O 1
ATOM 1019 N N . GLN A 1 132 ? -18.458 -7.743 5.656 1.00 86.12 132 GLN A N 1
ATOM 1020 C CA . GLN A 1 132 ? -19.493 -8.785 5.545 1.00 86.12 132 GLN A CA 1
ATOM 1021 C C . GLN A 1 132 ? -18.943 -10.164 5.119 1.00 86.12 132 GLN A C 1
ATOM 1023 O O . GLN A 1 132 ? -19.541 -10.858 4.304 1.00 86.12 132 GLN A O 1
ATOM 1028 N N . GLY A 1 133 ? -17.775 -10.553 5.640 1.00 85.44 133 GLY A N 1
ATOM 1029 C CA . GLY A 1 133 ? -17.119 -11.826 5.309 1.00 85.44 133 GLY A CA 1
ATOM 1030 C C . GLY A 1 133 ? -16.348 -11.839 3.983 1.00 85.44 133 GLY A C 1
ATOM 1031 O O . GLY A 1 133 ? -15.656 -12.813 3.702 1.00 85.44 133 GLY A O 1
ATOM 1032 N N . ARG A 1 134 ? -16.404 -10.762 3.192 1.00 90.25 134 ARG A N 1
ATOM 1033 C CA . ARG A 1 134 ? -15.612 -10.600 1.967 1.00 90.25 134 ARG A CA 1
ATOM 1034 C C . ARG A 1 134 ? -14.280 -9.935 2.278 1.00 90.25 134 ARG A C 1
ATOM 1036 O O . ARG A 1 134 ? -14.207 -9.035 3.119 1.00 90.25 134 ARG A O 1
ATOM 1043 N N . LEU A 1 135 ? -13.245 -10.360 1.559 1.00 91.25 135 LEU A N 1
ATOM 1044 C CA . LEU A 1 135 ? -11.887 -9.835 1.664 1.00 91.25 135 LEU A CA 1
ATOM 1045 C C . LEU A 1 135 ? -11.492 -9.154 0.358 1.00 91.25 135 LEU A C 1
ATOM 1047 O O . LEU A 1 135 ? -11.714 -9.701 -0.724 1.00 91.25 135 LEU A O 1
ATOM 1051 N N . ALA A 1 136 ? -10.891 -7.973 0.469 1.00 92.19 136 ALA A N 1
ATOM 1052 C CA . ALA A 1 136 ? -10.296 -7.279 -0.659 1.00 92.19 136 ALA A CA 1
ATOM 1053 C C . ALA A 1 136 ? -8.821 -6.968 -0.398 1.00 92.19 136 ALA A C 1
ATOM 1055 O O . ALA A 1 136 ? -8.498 -6.321 0.598 1.00 92.19 136 ALA A O 1
ATOM 1056 N N . HIS A 1 137 ? -7.934 -7.379 -1.303 1.00 91.94 137 HIS A N 1
ATOM 1057 C CA . HIS A 1 137 ? -6.484 -7.203 -1.179 1.00 91.94 137 HIS A CA 1
ATOM 1058 C C . HIS A 1 137 ? -6.010 -5.948 -1.905 1.00 91.94 137 HIS A C 1
ATOM 1060 O O . HIS A 1 137 ? -6.354 -5.726 -3.065 1.00 91.94 137 HIS A O 1
ATOM 1066 N N . GLY A 1 138 ? -5.227 -5.122 -1.216 1.00 92.12 138 GLY A N 1
ATOM 1067 C CA . GLY A 1 138 ? -4.751 -3.827 -1.683 1.00 92.12 138 GLY A CA 1
ATOM 1068 C C . GLY A 1 138 ? -3.333 -3.872 -2.246 1.00 92.12 138 GLY A C 1
ATOM 1069 O O . GLY A 1 138 ? -2.415 -4.401 -1.618 1.00 92.12 138 GLY A O 1
ATOM 1070 N N . TYR A 1 139 ? -3.132 -3.222 -3.390 1.00 90.62 139 TYR A N 1
ATOM 1071 C CA . TYR A 1 139 ? -1.842 -3.106 -4.070 1.00 90.62 139 TYR A CA 1
ATOM 1072 C C . TYR A 1 139 ? -1.527 -1.652 -4.409 1.00 90.62 139 TYR A C 1
ATOM 1074 O O . TYR A 1 139 ? -2.412 -0.894 -4.803 1.00 90.62 139 TYR A O 1
ATOM 1082 N N . VAL A 1 140 ? -0.253 -1.281 -4.330 1.00 89.44 140 VAL A N 1
ATOM 1083 C CA . VAL A 1 140 ? 0.260 0.054 -4.661 1.00 89.44 140 VAL A CA 1
ATOM 1084 C C . VAL A 1 140 ? 1.391 -0.069 -5.672 1.00 89.44 140 VAL A C 1
ATOM 1086 O O . VAL A 1 140 ? 2.295 -0.892 -5.504 1.00 89.44 140 VAL A O 1
ATOM 1089 N N . LEU A 1 141 ? 1.339 0.770 -6.705 1.00 87.81 141 LEU A N 1
ATOM 1090 C CA . LEU A 1 141 ? 2.364 0.910 -7.730 1.00 87.81 141 LEU A CA 1
ATOM 1091 C C . LEU A 1 141 ? 2.858 2.358 -7.725 1.00 87.81 141 LEU A C 1
ATOM 1093 O O . LEU A 1 141 ? 2.195 3.240 -8.264 1.00 87.81 141 LEU A O 1
ATOM 1097 N N . GLU A 1 142 ? 4.007 2.597 -7.097 1.00 83.25 142 GLU A N 1
ATOM 1098 C CA . GLU A 1 142 ? 4.572 3.941 -6.941 1.00 83.25 142 GLU A CA 1
ATOM 1099 C C . GLU A 1 142 ? 5.704 4.206 -7.941 1.00 83.25 142 GLU A C 1
ATOM 1101 O O . GLU A 1 142 ? 6.591 3.358 -8.123 1.00 83.25 142 GLU A O 1
ATOM 1106 N N . PRO A 1 143 ? 5.745 5.399 -8.556 1.00 73.06 143 PRO A N 1
ATOM 1107 C CA . PRO A 1 143 ? 6.943 5.871 -9.223 1.00 73.06 143 PRO A CA 1
ATOM 1108 C C . PRO A 1 143 ? 8.015 6.203 -8.175 1.00 73.06 143 PRO A C 1
ATOM 1110 O O . PRO A 1 143 ? 7.717 6.686 -7.085 1.00 73.06 143 PRO A O 1
ATOM 1113 N N . SER A 1 144 ? 9.288 6.003 -8.521 1.00 65.50 144 SER A N 1
ATOM 1114 C CA . SER A 1 144 ? 10.476 6.349 -7.718 1.00 65.50 144 SER A CA 1
ATOM 1115 C C . SER A 1 144 ? 10.798 5.421 -6.530 1.00 65.50 144 SER A C 1
ATOM 1117 O O . SER A 1 144 ? 11.729 4.612 -6.620 1.00 65.50 144 SER A O 1
ATOM 1119 N N . THR A 1 145 ? 10.075 5.525 -5.413 1.00 73.25 145 THR A N 1
ATOM 1120 C CA . THR A 1 145 ? 10.410 4.879 -4.134 1.00 73.25 145 THR A CA 1
ATOM 1121 C C . THR A 1 145 ? 9.165 4.243 -3.530 1.00 73.25 145 THR A C 1
ATOM 1123 O O . THR A 1 145 ? 8.096 4.832 -3.561 1.00 73.25 145 THR A O 1
ATOM 1126 N N . SER A 1 146 ? 9.318 3.051 -2.948 1.00 77.69 146 SER A N 1
ATOM 1127 C CA . SER A 1 146 ? 8.258 2.424 -2.157 1.00 77.69 146 SER A CA 1
ATOM 1128 C C . SER A 1 146 ? 8.013 3.194 -0.861 1.00 77.69 146 SER A C 1
ATOM 1130 O O . SER A 1 146 ? 8.965 3.508 -0.144 1.00 77.69 146 SER A O 1
ATOM 1132 N N . TRP A 1 147 ? 6.745 3.374 -0.506 1.00 80.19 147 TRP A N 1
ATOM 1133 C CA . TRP A 1 147 ? 6.292 3.869 0.794 1.00 80.19 147 TRP A CA 1
ATOM 1134 C C . TRP A 1 147 ? 6.831 3.107 2.004 1.00 80.19 147 TRP A C 1
ATOM 1136 O O . TRP A 1 147 ? 6.860 3.634 3.106 1.00 80.19 147 TRP A O 1
ATOM 1146 N N . MET A 1 148 ? 7.312 1.876 1.837 1.00 78.00 148 MET A N 1
ATOM 1147 C CA . MET A 1 148 ? 7.946 1.132 2.930 1.00 78.00 148 MET A CA 1
ATOM 1148 C C . MET A 1 148 ? 9.374 1.625 3.240 1.00 78.00 148 MET A C 1
ATOM 1150 O O . MET A 1 148 ? 9.995 1.157 4.192 1.00 78.00 148 MET A O 1
ATOM 1154 N N . SER A 1 149 ? 9.933 2.543 2.443 1.00 72.38 149 SER A N 1
ATOM 1155 C CA . SER A 1 149 ? 11.277 3.095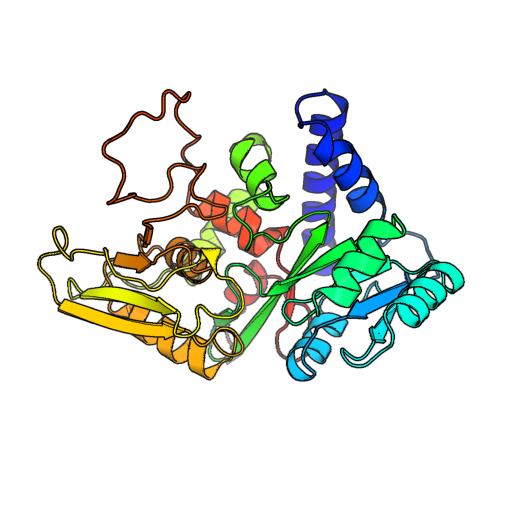 2.637 1.00 72.38 149 SER A CA 1
ATOM 1156 C C . SER A 1 149 ? 11.235 4.466 3.307 1.00 72.38 149 SER A C 1
ATOM 1158 O O . SER A 1 149 ? 10.791 5.437 2.710 1.00 72.38 149 SER A O 1
ATOM 1160 N N . ALA A 1 150 ? 11.857 4.593 4.480 1.00 65.00 150 ALA A N 1
ATOM 1161 C CA . ALA A 1 150 ? 12.003 5.878 5.172 1.00 65.00 150 ALA A CA 1
ATOM 1162 C C . ALA A 1 150 ? 13.114 6.793 4.604 1.00 65.00 150 ALA A C 1
ATOM 1164 O O . ALA A 1 150 ? 13.177 7.979 4.936 1.00 65.00 150 ALA A O 1
ATOM 1165 N N . ARG A 1 151 ? 14.010 6.266 3.752 1.00 65.69 151 ARG A N 1
ATOM 1166 C CA . ARG A 1 151 ? 15.211 6.989 3.275 1.00 65.69 151 ARG A CA 1
ATOM 1167 C C . ARG A 1 151 ? 14.939 8.015 2.180 1.00 65.69 151 ARG A C 1
ATOM 1169 O O . ARG A 1 151 ? 15.766 8.887 1.937 1.00 65.69 151 ARG A O 1
ATOM 1176 N N . ARG A 1 152 ? 13.832 7.870 1.460 1.00 68.12 152 ARG A N 1
ATOM 1177 C CA . ARG A 1 152 ? 13.439 8.733 0.342 1.00 68.12 152 ARG A CA 1
ATOM 1178 C C . ARG A 1 152 ? 11.945 8.971 0.443 1.00 68.12 152 ARG A C 1
ATOM 1180 O O . ARG A 1 152 ? 11.230 8.069 0.860 1.00 68.12 152 ARG A O 1
ATOM 1187 N N . LEU A 1 153 ? 11.513 10.170 0.069 1.00 69.56 153 LEU A N 1
ATOM 1188 C CA . LEU A 1 153 ? 10.099 10.524 0.072 1.00 69.56 153 LEU A CA 1
ATOM 1189 C C . LEU A 1 153 ? 9.363 9.660 -0.955 1.00 69.56 153 LEU A C 1
ATOM 1191 O O . LEU A 1 153 ? 9.785 9.595 -2.113 1.00 69.56 153 LEU A O 1
ATOM 1195 N N . SER A 1 154 ? 8.289 9.005 -0.525 1.00 77.69 154 SER A N 1
ATOM 1196 C CA . SER A 1 154 ? 7.335 8.391 -1.445 1.00 77.69 154 SER A CA 1
ATOM 1197 C C . SER A 1 154 ? 6.357 9.442 -1.975 1.00 77.69 154 SER A C 1
ATOM 1199 O O . SER A 1 154 ? 6.293 10.565 -1.462 1.00 77.69 154 SER A O 1
ATOM 1201 N N . GLU A 1 155 ? 5.589 9.100 -3.007 1.00 77.75 155 GLU A N 1
ATOM 1202 C CA . GLU A 1 155 ? 4.588 10.024 -3.549 1.00 77.75 155 GLU A CA 1
ATOM 1203 C C . GLU A 1 155 ? 3.486 10.299 -2.518 1.00 77.75 155 GLU A C 1
ATOM 1205 O O . GLU A 1 155 ? 3.093 11.450 -2.322 1.00 77.75 155 GLU A O 1
ATOM 1210 N N . MET A 1 156 ? 3.080 9.267 -1.769 1.00 81.19 156 MET A N 1
ATOM 1211 C CA . MET A 1 156 ? 2.159 9.422 -0.641 1.00 81.19 156 MET A CA 1
ATOM 1212 C C . MET A 1 156 ? 2.699 10.380 0.430 1.00 81.19 156 MET A C 1
ATOM 1214 O O . MET A 1 156 ? 1.954 11.239 0.895 1.00 81.19 156 MET A O 1
ATOM 1218 N N . GLU A 1 157 ? 3.985 10.280 0.801 1.00 78.00 157 GLU A N 1
ATOM 1219 C CA . GLU A 1 157 ? 4.586 11.184 1.797 1.00 78.00 157 GLU A CA 1
ATOM 1220 C C . GLU A 1 157 ? 4.545 12.643 1.321 1.00 78.00 157 GLU A C 1
ATOM 1222 O O . GLU A 1 157 ? 4.280 13.543 2.115 1.00 78.00 157 GLU A O 1
ATOM 1227 N N . VAL A 1 158 ? 4.756 12.894 0.028 1.00 76.06 158 VAL A N 1
ATOM 1228 C CA . VAL A 1 158 ? 4.678 14.251 -0.531 1.00 76.06 158 VAL A CA 1
ATOM 1229 C C . VAL A 1 158 ? 3.260 14.797 -0.535 1.00 76.06 158 VAL A C 1
ATOM 1231 O O . VAL A 1 158 ? 3.061 15.945 -0.143 1.00 76.06 158 VAL A O 1
ATOM 1234 N N . ILE A 1 159 ? 2.273 13.998 -0.939 1.00 77.94 159 ILE A N 1
ATOM 1235 C CA . ILE A 1 159 ? 0.872 14.437 -0.935 1.00 77.94 159 ILE A CA 1
ATOM 1236 C C . ILE A 1 159 ? 0.438 14.798 0.488 1.00 77.94 159 ILE A C 1
ATOM 1238 O O . ILE A 1 159 ? -0.137 15.863 0.692 1.00 77.94 159 ILE A O 1
ATOM 1242 N N . LEU A 1 160 ? 0.784 13.963 1.470 1.00 78.38 160 LEU A N 1
ATOM 1243 C CA . LEU A 1 160 ? 0.462 14.208 2.877 1.00 78.38 160 LEU A CA 1
ATOM 1244 C C . LEU A 1 160 ? 1.183 15.445 3.439 1.00 78.38 160 LEU A C 1
ATOM 1246 O O . LEU A 1 160 ? 0.581 16.211 4.185 1.00 78.38 160 LEU A O 1
ATOM 1250 N N . LYS A 1 161 ? 2.441 15.689 3.048 1.00 74.56 161 LYS A N 1
ATOM 1251 C CA . LYS A 1 161 ? 3.196 16.889 3.461 1.00 74.56 161 LYS A CA 1
ATOM 1252 C C . LYS A 1 161 ? 2.650 18.191 2.897 1.00 74.56 161 LYS A C 1
ATOM 1254 O O . LYS A 1 161 ? 2.762 19.219 3.552 1.00 74.56 161 LYS A O 1
ATOM 1259 N N . ASN A 1 162 ? 2.050 18.151 1.712 1.00 69.38 162 ASN A N 1
ATOM 1260 C CA . ASN A 1 162 ? 1.444 19.329 1.092 1.00 69.38 162 ASN A CA 1
ATOM 1261 C C . ASN A 1 162 ? 0.094 19.721 1.734 1.00 69.38 162 ASN A C 1
ATOM 1263 O O . ASN A 1 162 ? -0.541 20.674 1.280 1.00 69.38 162 ASN A O 1
ATOM 1267 N N . GLY A 1 163 ? -0.334 19.012 2.788 1.00 64.38 163 GLY A N 1
ATOM 1268 C CA . GLY A 1 163 ? -1.494 19.341 3.615 1.00 64.38 163 GLY A CA 1
ATOM 1269 C C . GLY A 1 163 ? -2.841 19.142 2.917 1.00 64.38 163 GLY A C 1
ATOM 1270 O O . GLY A 1 163 ? -2.923 18.638 1.801 1.00 64.38 163 GLY A O 1
ATOM 1271 N N . SER A 1 164 ? -3.923 19.575 3.568 1.00 65.19 164 SER A N 1
ATOM 1272 C CA . SER A 1 164 ? -5.312 19.338 3.132 1.00 65.19 164 SER A CA 1
ATOM 1273 C C . SER A 1 164 ? -5.709 19.913 1.760 1.00 65.19 164 SER A C 1
ATOM 1275 O O . SER A 1 164 ? -6.803 19.619 1.275 1.00 65.19 164 SER A O 1
ATOM 1277 N N . GLY A 1 165 ? -4.843 20.696 1.104 1.00 65.81 165 GLY A N 1
ATOM 1278 C CA . GLY A 1 165 ? -5.122 21.374 -0.169 1.00 65.81 165 GLY A CA 1
ATOM 1279 C C . GLY A 1 165 ? -5.432 20.443 -1.348 1.00 65.81 165 GLY A C 1
ATOM 1280 O O . GLY A 1 165 ? -6.041 20.878 -2.322 1.00 65.81 165 GLY A O 1
ATOM 1281 N N . PHE A 1 166 ? -5.080 19.155 -1.259 1.00 73.88 166 PHE A N 1
ATOM 1282 C CA . PHE A 1 166 ? -5.452 18.155 -2.268 1.00 73.88 166 PHE A CA 1
ATOM 1283 C C . PHE A 1 166 ? -6.844 17.533 -2.034 1.00 73.88 166 PHE A C 1
ATOM 1285 O O . PHE A 1 166 ? -7.376 16.876 -2.933 1.00 73.88 166 PHE A O 1
ATOM 1292 N N . MET A 1 167 ? -7.438 17.689 -0.843 1.00 77.12 167 MET A N 1
ATOM 1293 C CA . MET A 1 167 ? -8.706 17.046 -0.490 1.00 77.12 167 MET A CA 1
ATOM 1294 C C . MET A 1 167 ? -9.910 17.867 -0.942 1.00 77.12 167 MET A C 1
ATOM 1296 O O . MET A 1 167 ? -10.218 18.922 -0.393 1.00 77.12 167 MET A O 1
ATOM 1300 N N . THR A 1 168 ? -10.683 17.316 -1.873 1.00 81.56 168 THR A N 1
ATOM 1301 C CA . THR A 1 168 ? -12.020 17.846 -2.172 1.00 81.56 168 THR A CA 1
ATOM 1302 C C . THR A 1 168 ? -13.018 17.493 -1.053 1.00 81.56 168 THR A C 1
ATOM 1304 O O . THR A 1 168 ? -12.819 16.501 -0.342 1.00 81.56 168 THR A O 1
ATOM 1307 N N . PRO A 1 169 ? -14.138 18.230 -0.905 1.00 83.81 169 PRO A N 1
ATOM 1308 C CA . PRO A 1 169 ? -15.189 17.876 0.055 1.00 83.81 169 PRO A CA 1
ATOM 1309 C C . PRO A 1 169 ? -15.720 16.445 -0.119 1.00 83.81 169 PRO A C 1
ATOM 1311 O O . PRO A 1 169 ? -15.948 15.745 0.865 1.00 83.81 169 PRO A O 1
ATOM 1314 N N . ALA A 1 170 ? -15.848 15.982 -1.368 1.00 83.62 170 ALA A N 1
ATOM 1315 C CA . ALA A 1 170 ? -16.276 14.619 -1.677 1.00 83.62 170 ALA A CA 1
ATOM 1316 C C . ALA A 1 170 ? -15.270 13.574 -1.171 1.00 83.62 170 ALA A C 1
ATOM 1318 O O . ALA A 1 170 ? -15.659 12.620 -0.506 1.00 83.62 170 ALA A O 1
ATOM 1319 N N . MET A 1 171 ? -13.971 13.795 -1.402 1.00 83.69 171 MET A N 1
ATOM 1320 C CA . MET A 1 171 ? -12.927 12.908 -0.880 1.00 83.69 171 MET A CA 1
ATOM 1321 C C . MET A 1 171 ? -12.922 12.851 0.641 1.00 83.69 171 MET A C 1
ATOM 1323 O O . MET A 1 171 ? -12.694 11.788 1.204 1.00 83.69 171 MET A O 1
ATOM 1327 N N . ARG A 1 172 ? -13.154 13.984 1.313 1.00 87.12 172 ARG A N 1
ATOM 1328 C CA . ARG A 1 172 ? -13.214 14.031 2.778 1.00 87.12 172 ARG A CA 1
ATOM 1329 C C . ARG A 1 172 ? -14.381 13.206 3.310 1.00 87.12 172 ARG A C 1
ATOM 1331 O O . ARG A 1 172 ? -14.196 12.446 4.254 1.00 87.12 172 ARG A O 1
ATOM 1338 N N . ALA A 1 173 ? -15.548 13.308 2.677 1.00 87.88 173 ALA A N 1
ATOM 1339 C CA . ALA A 1 173 ? -16.711 12.501 3.031 1.00 87.88 173 ALA A CA 1
ATOM 1340 C C . ALA A 1 173 ? -16.467 11.000 2.793 1.00 87.88 173 ALA A C 1
ATOM 1342 O O . ALA A 1 173 ? -16.736 10.182 3.670 1.00 87.88 173 ALA A O 1
ATOM 1343 N N . ASP A 1 174 ? -15.910 10.636 1.638 1.00 90.12 174 ASP A N 1
ATOM 1344 C CA . ASP A 1 174 ? -15.601 9.244 1.305 1.00 90.12 174 ASP A CA 1
ATOM 1345 C C . ASP A 1 174 ? -14.516 8.660 2.229 1.00 90.12 174 ASP A C 1
ATOM 1347 O O . ASP A 1 174 ? -14.649 7.533 2.712 1.00 90.12 174 ASP A O 1
ATOM 1351 N N . ALA A 1 175 ? -13.485 9.442 2.559 1.00 90.44 175 ALA A N 1
ATOM 1352 C CA . ALA A 1 175 ? -12.455 9.046 3.513 1.00 90.44 175 ALA A CA 1
ATOM 1353 C C . ALA A 1 175 ? -13.023 8.850 4.922 1.00 90.44 175 ALA A C 1
ATOM 1355 O O . ALA A 1 175 ? -12.656 7.882 5.580 1.00 90.44 175 ALA A O 1
ATOM 1356 N N . ALA A 1 176 ? -13.951 9.701 5.368 1.00 90.31 176 ALA A N 1
ATOM 1357 C CA . ALA A 1 176 ? -14.626 9.535 6.654 1.00 90.31 176 ALA A CA 1
ATOM 1358 C C . ALA A 1 176 ? -15.468 8.246 6.704 1.00 90.31 176 ALA A C 1
ATOM 1360 O O . ALA A 1 176 ? -15.423 7.517 7.697 1.00 90.31 176 ALA A O 1
ATOM 1361 N N . VAL A 1 177 ? -16.182 7.917 5.617 1.00 90.75 177 VAL A N 1
ATOM 1362 C CA . VAL A 1 177 ? -16.927 6.650 5.505 1.00 90.75 177 VAL A CA 1
ATOM 1363 C C . VAL A 1 177 ? -15.979 5.468 5.663 1.00 90.75 177 VAL A C 1
ATOM 1365 O O . VAL A 1 177 ? -16.210 4.616 6.519 1.00 90.75 177 VAL A O 1
ATOM 1368 N N . VAL A 1 178 ? -14.891 5.429 4.895 1.00 92.25 178 VAL A N 1
ATOM 1369 C CA . VAL A 1 178 ? -13.923 4.328 4.971 1.00 92.25 178 VAL A CA 1
ATOM 1370 C C . VAL A 1 178 ? -13.255 4.272 6.345 1.00 92.25 178 VAL A C 1
ATOM 1372 O O . VAL A 1 178 ? -13.219 3.201 6.944 1.00 92.25 178 VAL A O 1
ATOM 1375 N N . ALA A 1 179 ? -12.812 5.409 6.889 1.00 91.06 179 ALA A N 1
ATOM 1376 C CA . ALA A 1 179 ? -12.185 5.502 8.208 1.00 91.06 179 ALA A CA 1
ATOM 1377 C C . ALA A 1 179 ? -13.079 4.928 9.317 1.00 91.06 179 ALA A C 1
ATOM 1379 O O . ALA A 1 179 ? -12.602 4.170 10.157 1.00 91.06 179 ALA A O 1
ATOM 1380 N N . SER A 1 180 ? -14.382 5.229 9.295 1.00 90.50 180 SER A N 1
ATOM 1381 C CA . SER A 1 180 ? -15.341 4.693 10.274 1.00 90.50 180 SER A CA 1
ATOM 1382 C C . SER A 1 180 ? -15.539 3.176 10.181 1.00 90.50 180 SER A C 1
ATOM 1384 O O . SER A 1 180 ? -15.906 2.541 11.164 1.00 90.50 180 SER A O 1
ATOM 1386 N N . ARG A 1 181 ? -15.303 2.586 9.004 1.00 91.75 181 ARG A N 1
ATOM 1387 C CA . ARG A 1 181 ? -15.541 1.163 8.725 1.00 91.75 181 ARG A CA 1
ATOM 1388 C C . ARG A 1 181 ? -14.333 0.282 9.000 1.00 91.75 181 ARG A C 1
ATOM 1390 O O . ARG A 1 181 ? -14.508 -0.892 9.302 1.00 91.75 181 ARG A O 1
ATOM 1397 N N . ILE A 1 182 ? -13.136 0.845 8.875 1.00 91.38 182 ILE A N 1
ATOM 1398 C CA . ILE A 1 182 ? -11.876 0.155 9.177 1.00 91.38 182 ILE A CA 1
ATOM 1399 C C . ILE A 1 182 ? -11.426 0.370 10.624 1.00 91.38 182 ILE A C 1
ATOM 1401 O O . ILE A 1 182 ? -10.502 -0.307 11.068 1.00 91.38 182 ILE A O 1
ATOM 1405 N N . ALA A 1 183 ? -12.030 1.326 11.336 1.00 86.88 183 ALA A N 1
ATOM 1406 C CA . ALA A 1 183 ? -11.725 1.581 12.734 1.00 86.88 183 ALA A CA 1
ATOM 1407 C C . ALA A 1 183 ? -11.981 0.328 13.574 1.00 86.88 183 ALA A C 1
ATOM 1409 O O . ALA A 1 183 ? -13.023 -0.319 13.450 1.00 86.88 183 ALA A O 1
ATOM 1410 N N . LEU A 1 184 ? -11.020 0.004 14.432 1.00 84.19 184 LEU A N 1
ATOM 1411 C CA . LEU A 1 184 ? -11.223 -1.009 15.456 1.00 84.19 184 LEU A CA 1
ATOM 1412 C C . LEU A 1 184 ? -12.002 -0.399 16.628 1.00 84.19 184 LEU A C 1
ATOM 1414 O O . LEU A 1 184 ? -11.899 0.809 16.860 1.00 84.19 184 LEU A O 1
ATOM 1418 N N . PRO A 1 185 ? -12.806 -1.204 17.342 1.00 77.94 185 PRO A N 1
ATOM 1419 C CA . PRO A 1 185 ? -13.424 -0.752 18.579 1.00 77.94 185 PRO A CA 1
ATOM 1420 C C . PRO A 1 185 ? -12.346 -0.365 19.594 1.00 77.94 185 PRO A C 1
ATOM 1422 O O . PRO A 1 185 ? -11.249 -0.930 19.582 1.00 77.94 185 PRO A O 1
ATOM 1425 N N . ASP A 1 186 ? -12.678 0.569 20.485 1.00 75.19 186 ASP A N 1
ATOM 1426 C CA . ASP A 1 186 ? -11.777 0.932 21.572 1.00 75.19 186 ASP A CA 1
ATOM 1427 C C . ASP A 1 186 ? -11.466 -0.314 22.416 1.00 75.19 186 ASP A C 1
ATOM 1429 O O . ASP A 1 186 ? -12.383 -1.052 22.804 1.00 75.19 186 ASP A O 1
ATOM 1433 N N . PRO A 1 187 ? -10.184 -0.592 22.689 1.00 71.56 187 PRO A N 1
ATOM 1434 C CA . PRO A 1 187 ? -9.801 -1.795 23.400 1.00 71.56 187 PRO A CA 1
ATOM 1435 C C . PRO A 1 187 ? -10.277 -1.706 24.848 1.00 71.56 187 PRO A C 1
ATOM 1437 O O . PRO A 1 187 ? -10.094 -0.701 25.531 1.00 71.56 187 PRO A O 1
ATOM 1440 N N . THR A 1 188 ? -10.845 -2.800 25.349 1.00 64.94 188 THR A N 1
ATOM 1441 C CA . THR A 1 188 ? -11.288 -2.890 26.748 1.00 64.94 188 THR A CA 1
ATOM 1442 C C . THR A 1 188 ? -10.119 -2.993 27.732 1.00 64.94 188 THR A C 1
ATOM 1444 O O . THR A 1 188 ? -10.304 -2.770 28.923 1.00 64.94 188 THR A O 1
ATOM 1447 N N . ASN A 1 189 ? -8.920 -3.333 27.242 1.00 65.19 189 ASN A N 1
ATOM 1448 C CA . ASN A 1 189 ? -7.713 -3.555 28.034 1.00 65.19 189 ASN A CA 1
ATOM 1449 C C . ASN A 1 189 ? -6.573 -2.647 27.554 1.00 65.19 189 ASN A C 1
ATOM 1451 O O . ASN A 1 189 ? -6.396 -2.439 26.354 1.00 65.19 189 ASN A O 1
ATOM 1455 N N . SER A 1 190 ? -5.731 -2.186 28.483 1.00 68.12 190 SER A N 1
ATOM 1456 C CA . SER A 1 190 ? -4.495 -1.467 28.150 1.00 68.12 190 SER A CA 1
ATOM 1457 C C . SER A 1 190 ? -3.392 -2.453 27.742 1.00 68.12 190 SER A C 1
ATOM 1459 O O . SER A 1 190 ? -2.446 -2.692 28.490 1.00 68.12 190 SER A O 1
ATOM 1461 N N . THR A 1 191 ? -3.549 -3.102 26.585 1.00 78.50 191 THR A N 1
ATOM 1462 C CA . THR A 1 191 ? -2.510 -3.979 26.020 1.00 78.50 191 THR A CA 1
ATOM 1463 C C . THR A 1 191 ? -1.661 -3.189 25.033 1.00 78.50 191 THR A C 1
ATOM 1465 O O . THR A 1 191 ? -2.193 -2.520 24.151 1.00 78.50 191 THR A O 1
ATOM 1468 N N . THR A 1 192 ? -0.339 -3.290 25.129 1.00 75.19 192 THR A N 1
ATOM 1469 C CA . THR A 1 192 ? 0.574 -2.789 24.094 1.00 75.19 192 THR A CA 1
ATOM 1470 C C . THR A 1 192 ? 1.011 -3.940 23.203 1.00 75.19 192 THR A C 1
ATOM 1472 O O . THR A 1 192 ? 1.581 -4.919 23.684 1.00 75.19 192 THR A O 1
ATOM 1475 N N . LEU A 1 193 ? 0.769 -3.816 21.899 1.00 79.50 193 LEU A N 1
ATOM 1476 C CA . LEU A 1 193 ? 1.204 -4.798 20.911 1.00 79.50 193 LEU A CA 1
ATOM 1477 C C . LEU A 1 193 ? 2.593 -4.444 20.385 1.00 79.50 193 LEU A C 1
ATOM 1479 O O . LEU A 1 193 ? 2.770 -3.414 19.742 1.00 79.50 193 LEU A O 1
ATOM 1483 N N . VAL A 1 194 ? 3.573 -5.311 20.597 1.00 76.62 194 VAL A N 1
ATOM 1484 C CA . VAL A 1 194 ? 4.943 -5.137 20.107 1.00 76.62 194 VAL A CA 1
ATOM 1485 C C . VAL A 1 194 ? 5.135 -5.938 18.830 1.00 76.62 194 VAL A C 1
ATOM 1487 O O . VAL A 1 194 ? 4.963 -7.154 18.813 1.00 76.62 194 VAL A O 1
ATOM 1490 N N . ILE A 1 195 ? 5.514 -5.263 17.747 1.00 77.00 195 ILE A N 1
ATOM 1491 C CA . ILE A 1 195 ? 5.805 -5.909 16.465 1.00 77.00 195 ILE A CA 1
ATOM 1492 C C . ILE A 1 195 ? 7.303 -6.190 16.379 1.00 77.00 195 ILE A C 1
ATOM 1494 O O . ILE A 1 195 ? 8.107 -5.272 16.185 1.00 77.00 195 ILE A O 1
ATOM 1498 N N . CYS A 1 196 ? 7.654 -7.469 16.461 1.00 67.56 196 CYS A N 1
ATOM 1499 C CA . CYS A 1 196 ? 9.020 -7.968 16.380 1.00 67.56 196 CYS A CA 1
ATOM 1500 C C . CYS A 1 196 ? 9.322 -8.480 14.965 1.00 67.56 196 CYS A C 1
ATOM 1502 O O . CYS A 1 196 ? 8.580 -9.290 14.408 1.00 67.56 196 CYS A O 1
ATOM 1504 N N . THR A 1 197 ? 10.432 -8.030 14.372 1.00 64.19 197 THR A N 1
ATOM 1505 C CA . THR A 1 197 ? 10.929 -8.554 13.090 1.00 64.19 197 THR A CA 1
ATOM 1506 C C . THR A 1 197 ? 11.987 -9.621 13.347 1.00 64.19 197 THR A C 1
ATOM 1508 O O . THR A 1 197 ? 13.071 -9.302 13.830 1.00 64.19 197 THR A O 1
ATOM 1511 N N . SER A 1 198 ? 11.690 -10.875 13.009 1.00 48.66 198 SER A N 1
ATOM 1512 C CA . SER A 1 198 ? 12.522 -12.037 13.358 1.00 48.66 198 SER A CA 1
ATOM 1513 C C . SER A 1 198 ? 13.780 -12.246 12.497 1.00 48.66 198 SER A C 1
ATOM 1515 O O . SER A 1 198 ? 14.574 -13.127 12.808 1.00 48.66 198 SER A O 1
ATOM 1517 N N . ASP A 1 199 ? 14.022 -11.445 11.449 1.00 50.22 199 ASP A N 1
ATOM 1518 C CA . ASP A 1 199 ? 15.195 -11.609 10.571 1.00 50.22 199 ASP A CA 1
ATOM 1519 C C . ASP A 1 199 ? 15.861 -10.266 10.203 1.00 50.22 199 ASP A C 1
ATOM 1521 O O . ASP A 1 199 ? 15.341 -9.472 9.411 1.00 50.22 199 ASP A O 1
ATOM 1525 N N . THR A 1 200 ? 17.040 -10.021 10.782 1.00 41.56 200 THR A N 1
ATOM 1526 C CA . THR A 1 200 ? 17.877 -8.819 10.594 1.00 41.56 200 THR A CA 1
ATOM 1527 C C . THR A 1 200 ? 18.932 -8.992 9.492 1.00 41.56 200 THR A C 1
ATOM 1529 O O . THR A 1 200 ? 19.618 -8.034 9.129 1.00 41.56 200 THR A O 1
ATOM 1532 N N . SER A 1 201 ? 19.060 -10.193 8.911 1.00 38.00 201 SER A N 1
ATOM 1533 C CA . SER A 1 201 ? 20.219 -10.590 8.094 1.00 38.00 201 SER A CA 1
ATOM 1534 C C . SER A 1 201 ? 20.275 -9.961 6.695 1.00 38.00 201 SER A C 1
ATOM 1536 O O . SER A 1 201 ? 21.355 -9.732 6.152 1.00 38.00 201 SER A O 1
ATOM 1538 N N . ARG A 1 202 ? 19.124 -9.645 6.085 1.00 36.50 202 ARG A N 1
ATOM 1539 C CA . ARG A 1 202 ? 19.059 -9.100 4.707 1.00 36.50 202 ARG A CA 1
ATOM 1540 C C . ARG A 1 202 ? 18.952 -7.579 4.629 1.00 36.50 202 ARG A C 1
ATOM 1542 O O . ARG A 1 202 ? 19.101 -7.014 3.546 1.00 36.50 202 ARG A O 1
ATOM 1549 N N . PHE A 1 203 ? 18.697 -6.930 5.761 1.00 38.12 203 PHE A N 1
ATOM 1550 C CA . PHE A 1 203 ? 18.633 -5.479 5.914 1.00 38.12 203 PHE A CA 1
ATOM 1551 C C . PHE A 1 203 ? 19.318 -5.134 7.243 1.00 38.12 203 PHE A C 1
ATOM 1553 O O . PHE A 1 203 ? 18.627 -4.894 8.232 1.00 38.12 203 PHE A O 1
ATOM 1560 N N . PRO A 1 204 ? 20.667 -5.116 7.280 1.00 33.84 204 PRO A N 1
ATOM 1561 C CA . PRO A 1 204 ? 21.443 -4.942 8.517 1.00 33.84 204 PRO A CA 1
ATOM 1562 C C . PRO A 1 204 ? 21.126 -3.630 9.253 1.00 33.84 204 PRO A C 1
ATOM 1564 O O . PRO A 1 204 ? 21.403 -3.481 10.435 1.00 33.84 204 PRO A O 1
ATOM 1567 N N . GLU A 1 205 ? 20.483 -2.688 8.567 1.00 39.59 205 GLU A N 1
ATOM 1568 C CA . GLU A 1 205 ? 20.047 -1.404 9.109 1.00 39.59 205 GLU A CA 1
ATOM 1569 C C . GLU A 1 205 ? 18.758 -1.474 9.945 1.00 39.59 205 GLU A C 1
ATOM 1571 O O . GLU A 1 205 ? 18.362 -0.463 10.519 1.00 39.59 205 GLU A O 1
A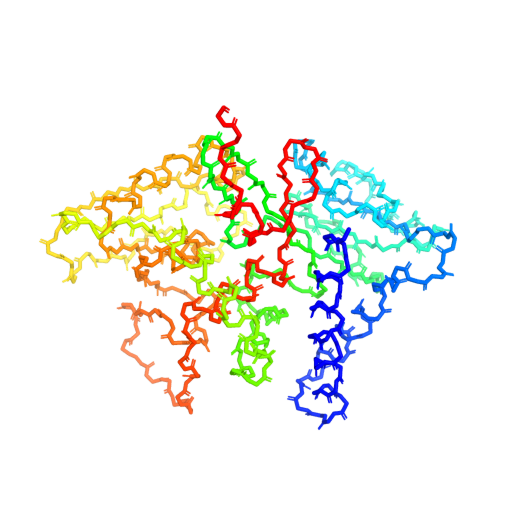TOM 1576 N N . GLN A 1 206 ? 18.074 -2.623 10.015 1.00 42.81 206 GLN A N 1
ATOM 1577 C CA . GLN A 1 206 ? 16.835 -2.762 10.790 1.00 42.81 206 GLN A CA 1
ATOM 1578 C C . GLN A 1 206 ? 17.061 -3.208 12.233 1.00 42.81 206 GLN A C 1
ATOM 1580 O O . GLN A 1 206 ? 16.213 -2.878 13.046 1.00 42.81 206 GLN A O 1
ATOM 1585 N N . GLY A 1 207 ? 18.218 -3.797 12.568 1.00 36.16 207 GLY A N 1
ATOM 1586 C CA . GLY A 1 207 ? 18.615 -4.171 13.934 1.00 36.16 207 GLY A CA 1
ATOM 1587 C C . GLY A 1 207 ? 17.629 -5.099 14.672 1.00 36.16 207 GLY A C 1
ATOM 1588 O O . GLY A 1 207 ? 16.436 -5.124 14.380 1.00 36.16 207 GLY A O 1
ATOM 1589 N N . PRO A 1 208 ? 18.085 -5.905 15.638 1.00 37.31 208 PRO A N 1
ATOM 1590 C CA . PRO A 1 208 ? 17.155 -6.512 16.579 1.00 37.31 208 PRO A CA 1
ATOM 1591 C C . PRO A 1 208 ? 16.462 -5.403 17.387 1.00 37.31 208 PRO A C 1
ATOM 1593 O O . PRO A 1 208 ? 17.038 -4.344 17.646 1.00 37.31 208 PRO A O 1
ATOM 1596 N N . VAL A 1 209 ? 15.203 -5.633 17.753 1.00 46.81 209 VAL A N 1
ATOM 1597 C CA . VAL A 1 209 ? 14.474 -4.780 18.695 1.00 46.81 209 VAL A CA 1
ATOM 1598 C C . VAL A 1 209 ? 15.054 -5.054 20.082 1.00 46.81 209 VAL A C 1
ATOM 1600 O O . VAL A 1 209 ? 14.642 -6.008 20.729 1.00 46.81 209 VAL A O 1
ATOM 1603 N N . THR A 1 210 ? 16.063 -4.292 20.503 1.00 41.69 210 THR A N 1
ATOM 1604 C CA . THR A 1 210 ? 16.695 -4.475 21.825 1.00 41.69 210 THR A CA 1
ATOM 1605 C C . THR A 1 210 ? 16.347 -3.379 22.828 1.00 41.69 210 THR A C 1
ATOM 1607 O O . THR A 1 210 ? 16.283 -3.679 24.012 1.00 41.69 210 THR A O 1
ATOM 1610 N N . ASP A 1 211 ? 16.017 -2.162 22.376 1.00 43.16 211 ASP A N 1
ATOM 1611 C CA . ASP A 1 211 ? 15.854 -0.989 23.258 1.00 43.16 211 ASP A CA 1
ATOM 1612 C C . ASP A 1 211 ? 14.457 -0.360 23.176 1.00 43.16 211 ASP A C 1
ATOM 1614 O O . ASP A 1 211 ? 14.295 0.849 23.017 1.00 43.16 211 ASP A O 1
ATOM 1618 N N . LEU A 1 212 ? 13.416 -1.185 23.251 1.00 48.81 212 LEU A N 1
ATOM 1619 C CA . LEU A 1 212 ? 12.080 -0.692 23.574 1.00 48.81 212 LEU A CA 1
ATOM 1620 C C . LEU A 1 212 ? 11.800 -1.038 25.032 1.00 48.81 212 LEU A C 1
ATOM 1622 O O . LEU A 1 212 ? 11.139 -2.030 25.334 1.00 48.81 212 LEU A O 1
ATOM 1626 N N . THR A 1 213 ? 12.356 -0.248 25.947 1.00 44.22 213 THR A N 1
ATOM 1627 C CA . THR A 1 213 ? 12.000 -0.349 27.359 1.00 44.22 213 THR A CA 1
ATOM 1628 C C . THR A 1 213 ? 10.500 -0.041 27.476 1.00 44.22 213 THR A C 1
ATOM 1630 O O . THR A 1 213 ? 10.085 1.027 27.024 1.00 44.22 213 THR A O 1
ATOM 1633 N N . PRO A 1 214 ? 9.669 -0.919 28.069 1.00 47.81 214 PRO A N 1
ATOM 1634 C CA . PRO A 1 214 ? 8.212 -0.735 28.189 1.00 47.81 214 PRO A CA 1
ATOM 1635 C C . PRO A 1 214 ? 7.767 0.415 29.115 1.00 47.81 214 PRO A C 1
ATOM 1637 O O . PRO A 1 214 ? 6.683 0.362 29.690 1.00 47.81 214 PRO A O 1
ATOM 1640 N N . LEU A 1 215 ? 8.614 1.428 29.309 1.00 44.94 215 LEU A N 1
ATOM 1641 C CA . LEU A 1 215 ? 8.589 2.382 30.418 1.00 44.94 215 LEU A CA 1
ATOM 1642 C C . LEU A 1 215 ? 7.313 3.235 30.513 1.00 44.94 215 LEU A C 1
ATOM 1644 O O . LEU A 1 215 ? 7.096 3.833 31.559 1.00 44.94 215 LEU A O 1
ATOM 1648 N N . GLU A 1 216 ? 6.449 3.270 29.492 1.00 47.34 216 GLU A N 1
ATOM 1649 C CA . GLU A 1 216 ? 5.305 4.194 29.468 1.00 47.34 216 GLU A CA 1
ATOM 1650 C C . GLU A 1 216 ? 3.909 3.556 29.541 1.00 47.34 216 GLU A C 1
ATOM 1652 O O . GLU A 1 216 ? 2.949 4.283 29.788 1.00 47.34 216 GLU A O 1
ATOM 1657 N N . THR A 1 217 ? 3.730 2.243 29.343 1.00 50.91 217 THR A N 1
ATOM 1658 C CA . THR A 1 217 ? 2.365 1.727 29.083 1.00 50.91 217 THR A CA 1
ATOM 1659 C C . THR A 1 217 ? 1.666 1.050 30.257 1.00 50.91 217 THR A C 1
ATOM 1661 O O . THR A 1 217 ? 0.450 0.876 30.188 1.00 50.91 217 THR A O 1
ATOM 1664 N N . GLY A 1 218 ? 2.379 0.702 31.341 1.00 49.31 218 GLY A N 1
ATOM 1665 C CA . GLY A 1 218 ? 1.794 0.192 32.598 1.00 49.31 218 GLY A CA 1
ATOM 1666 C C . GLY A 1 218 ? 0.841 -1.010 32.456 1.00 49.31 218 GLY A C 1
ATOM 1667 O O . GLY A 1 218 ? 0.098 -1.317 33.386 1.00 49.31 218 GLY A O 1
ATOM 1668 N N . GLY A 1 219 ? 0.830 -1.661 31.291 1.00 60.75 219 GLY A N 1
ATOM 1669 C CA . GLY A 1 219 ? -0.188 -2.607 30.846 1.00 60.75 219 GLY A CA 1
ATOM 1670 C C . GLY A 1 219 ? 0.408 -3.895 30.279 1.00 60.75 219 GLY A C 1
ATOM 1671 O O . GLY A 1 219 ? 1.625 -4.075 30.254 1.00 60.75 219 GLY A O 1
ATOM 1672 N N . LEU A 1 220 ? -0.453 -4.820 29.846 1.00 67.25 220 LEU A N 1
ATOM 1673 C CA . LEU A 1 220 ? -0.031 -6.123 29.318 1.00 67.25 220 LEU A CA 1
ATOM 1674 C C . LEU A 1 220 ? 0.712 -5.957 27.985 1.00 67.25 220 LEU A C 1
ATOM 1676 O O . LEU A 1 220 ? 0.340 -5.126 27.158 1.00 67.25 220 LEU A O 1
ATOM 1680 N N . ILE A 1 221 ? 1.747 -6.767 27.762 1.00 72.06 221 ILE A N 1
ATOM 1681 C CA . ILE A 1 221 ? 2.534 -6.759 26.525 1.00 72.06 221 ILE A CA 1
ATOM 1682 C C . ILE A 1 221 ? 2.197 -8.011 25.719 1.00 72.06 221 ILE A C 1
ATOM 1684 O O . ILE A 1 221 ? 2.376 -9.129 26.200 1.00 72.06 221 ILE A O 1
ATOM 1688 N N . GLU A 1 222 ? 1.749 -7.824 24.479 1.00 76.75 222 GLU A N 1
ATOM 1689 C CA . GLU A 1 222 ? 1.573 -8.899 23.499 1.00 76.75 222 GLU A CA 1
ATOM 1690 C C . GLU A 1 222 ? 2.637 -8.752 22.404 1.00 76.75 222 GLU A C 1
ATOM 1692 O O . GLU A 1 222 ? 2.921 -7.640 21.964 1.00 76.75 222 GLU A O 1
ATOM 1697 N N . THR A 1 223 ? 3.251 -9.852 21.960 1.00 76.38 223 THR A N 1
ATOM 1698 C CA . THR A 1 223 ? 4.264 -9.828 20.891 1.00 76.38 223 THR A CA 1
ATOM 1699 C C . THR A 1 223 ? 3.709 -10.438 19.611 1.00 76.38 223 THR A C 1
ATOM 1701 O O . THR A 1 223 ? 3.187 -11.550 19.623 1.00 76.38 223 THR A O 1
ATOM 1704 N N . PHE A 1 224 ? 3.876 -9.734 18.493 1.00 77.31 224 PHE A N 1
ATOM 1705 C CA . PHE A 1 224 ? 3.576 -10.223 17.153 1.00 77.31 224 PHE A CA 1
ATOM 1706 C C . PHE A 1 224 ? 4.867 -10.399 16.352 1.00 77.31 224 PHE A C 1
ATOM 1708 O O . PHE A 1 224 ? 5.578 -9.432 16.070 1.00 77.31 224 PHE A O 1
ATOM 1715 N N . GLU A 1 225 ? 5.156 -11.636 15.953 1.00 73.88 225 GLU A N 1
ATOM 1716 C CA . GLU A 1 225 ? 6.298 -11.952 15.097 1.00 73.88 225 GLU A CA 1
ATOM 1717 C C . GLU A 1 225 ? 5.934 -11.802 13.617 1.00 73.88 225 GLU A C 1
ATOM 1719 O O . GLU A 1 225 ? 5.249 -12.638 13.022 1.00 73.88 225 GLU A O 1
ATOM 1724 N N . ALA A 1 226 ? 6.433 -10.734 12.995 1.00 65.38 226 ALA A N 1
ATOM 1725 C CA . ALA A 1 226 ? 6.262 -10.487 11.572 1.00 65.38 226 ALA A CA 1
ATOM 1726 C C . ALA A 1 226 ? 7.415 -11.127 10.779 1.00 65.38 226 ALA A C 1
ATOM 1728 O O . ALA A 1 226 ? 8.510 -10.566 10.671 1.00 65.38 226 ALA A O 1
ATOM 1729 N N . SER A 1 227 ? 7.181 -12.295 10.175 1.00 64.44 227 SER A N 1
ATOM 1730 C CA . SER A 1 227 ? 8.127 -12.869 9.207 1.00 64.44 227 SER A CA 1
ATOM 1731 C C . SER A 1 227 ? 8.097 -12.064 7.906 1.00 64.44 227 SER A C 1
ATOM 1733 O O . SER A 1 227 ? 7.057 -11.977 7.254 1.00 64.44 227 SER A O 1
ATOM 1735 N N . ARG A 1 228 ? 9.243 -11.501 7.488 1.00 55.47 228 ARG A N 1
ATOM 1736 C CA . ARG A 1 228 ? 9.357 -10.528 6.378 1.00 55.47 228 ARG A CA 1
ATOM 1737 C C . ARG A 1 228 ? 8.740 -10.981 5.044 1.00 55.47 228 ARG A C 1
ATOM 1739 O O . ARG A 1 228 ? 8.298 -10.140 4.268 1.00 55.47 228 ARG A O 1
ATOM 1746 N N . ASN A 1 229 ? 8.719 -12.285 4.770 1.00 54.62 229 ASN A N 1
ATOM 1747 C CA . ASN A 1 229 ? 8.190 -12.829 3.512 1.00 54.62 229 ASN A CA 1
ATOM 1748 C C . ASN A 1 229 ? 6.714 -13.238 3.607 1.00 54.62 229 ASN A C 1
ATOM 1750 O O . ASN A 1 229 ? 6.115 -13.559 2.592 1.00 54.62 229 ASN A O 1
ATOM 1754 N N . SER A 1 230 ? 6.128 -13.255 4.807 1.00 60.41 230 SER A N 1
ATOM 1755 C CA . SER A 1 230 ? 4.797 -13.833 5.031 1.00 60.41 230 SER A CA 1
ATOM 1756 C C . SER A 1 230 ? 3.856 -12.955 5.845 1.00 60.41 230 SER A C 1
ATOM 1758 O O . SER A 1 230 ? 2.674 -13.268 5.899 1.00 60.41 230 SER A O 1
ATOM 1760 N N . TYR A 1 231 ? 4.305 -11.828 6.407 1.00 68.06 231 TYR A N 1
ATOM 1761 C CA . TYR A 1 231 ? 3.424 -10.970 7.210 1.00 68.06 231 TYR A CA 1
ATOM 1762 C C . TYR A 1 231 ? 2.274 -10.330 6.412 1.00 68.06 231 TYR A C 1
ATOM 1764 O O . TYR A 1 231 ? 1.325 -9.827 7.001 1.00 68.06 231 TYR A O 1
ATOM 1772 N N . TRP A 1 232 ? 2.342 -10.372 5.078 1.00 77.06 232 TRP A N 1
ATOM 1773 C CA . TRP A 1 232 ? 1.252 -9.985 4.179 1.00 77.06 232 TRP A CA 1
ATOM 1774 C C . TRP A 1 232 ? 0.318 -11.144 3.792 1.00 77.06 232 TRP A C 1
ATOM 1776 O O . TRP A 1 232 ? -0.588 -10.941 2.991 1.00 77.06 232 TRP A O 1
ATOM 1786 N N . SER A 1 233 ? 0.554 -12.355 4.303 1.00 79.81 233 SER A N 1
ATOM 1787 C CA . SER A 1 233 ? -0.369 -13.483 4.143 1.00 79.81 233 SER A CA 1
ATOM 1788 C C . SER A 1 233 ? -1.645 -13.252 4.944 1.00 79.81 233 SER A C 1
ATOM 1790 O O . SER A 1 233 ? -1.608 -12.589 5.982 1.00 79.81 233 SER A O 1
ATOM 1792 N N . ASP A 1 234 ? -2.752 -13.842 4.493 1.00 84.31 234 ASP A N 1
ATOM 1793 C CA . ASP A 1 234 ? -4.037 -13.716 5.184 1.00 84.31 234 ASP A CA 1
ATOM 1794 C C . ASP A 1 234 ? -3.951 -14.192 6.640 1.00 84.31 234 ASP A C 1
ATOM 1796 O O . ASP A 1 234 ? -4.363 -13.453 7.522 1.00 84.31 234 ASP A O 1
ATOM 1800 N N . ASP A 1 235 ? -3.292 -15.326 6.914 1.00 84.50 235 ASP A N 1
ATOM 1801 C CA . ASP A 1 235 ? -3.078 -15.822 8.286 1.00 84.50 235 ASP A CA 1
ATOM 1802 C C . ASP A 1 235 ? -2.328 -14.813 9.171 1.00 84.50 235 ASP A C 1
ATOM 1804 O O . ASP A 1 235 ? -2.700 -14.557 10.317 1.00 84.50 235 ASP A O 1
ATOM 1808 N N . SER A 1 236 ? -1.261 -14.208 8.645 1.00 83.81 236 SER A N 1
ATOM 1809 C CA . SER A 1 236 ? -0.493 -13.226 9.415 1.00 83.81 236 SER A CA 1
ATOM 1810 C C . SER A 1 236 ? -1.289 -11.947 9.656 1.00 83.81 236 SER A C 1
ATOM 1812 O O . SER A 1 236 ? -1.196 -11.371 10.739 1.00 83.81 236 SER A O 1
ATOM 1814 N N . LEU A 1 237 ? -2.079 -11.514 8.671 1.00 86.75 237 LEU A N 1
ATOM 1815 C CA . LEU A 1 237 ? -2.954 -10.353 8.796 1.00 86.75 237 LEU A CA 1
ATOM 1816 C C . LEU A 1 237 ? -4.130 -10.627 9.741 1.00 86.75 237 LEU A C 1
ATOM 1818 O O . LEU A 1 237 ? -4.480 -9.740 10.507 1.00 86.75 237 LEU A O 1
ATOM 1822 N N . ASP A 1 238 ? -4.684 -11.840 9.760 1.00 87.44 238 ASP A N 1
ATOM 1823 C CA . ASP A 1 238 ? -5.722 -12.258 10.710 1.00 87.44 238 ASP A CA 1
ATOM 1824 C C . ASP A 1 238 ? -5.202 -12.242 12.144 1.00 87.44 238 ASP A C 1
ATOM 1826 O O . ASP A 1 238 ? -5.821 -11.649 13.030 1.00 87.44 238 ASP A O 1
ATOM 1830 N N . ARG A 1 239 ? -4.024 -12.834 12.374 1.00 86.56 239 ARG A N 1
ATOM 1831 C CA . ARG A 1 239 ? -3.373 -12.804 13.690 1.00 86.56 239 ARG A CA 1
ATOM 1832 C C . ARG A 1 239 ? -3.033 -11.379 14.118 1.00 86.56 239 ARG A C 1
ATOM 1834 O O . ARG A 1 239 ? -3.246 -11.034 15.280 1.00 86.56 239 ARG A O 1
ATOM 1841 N N . PHE A 1 240 ? -2.551 -10.550 13.191 1.00 87.81 240 PHE A N 1
ATOM 1842 C CA . PHE A 1 240 ? -2.278 -9.140 13.457 1.00 87.81 240 PHE A CA 1
ATOM 1843 C C . PHE A 1 240 ? -3.553 -8.365 13.803 1.00 87.81 240 PHE A C 1
ATOM 1845 O O . PHE A 1 240 ? -3.570 -7.677 14.816 1.00 87.81 240 PHE A O 1
ATOM 1852 N N . ASP A 1 241 ? -4.619 -8.494 13.012 1.00 88.00 241 ASP A N 1
ATOM 1853 C CA . ASP A 1 241 ? -5.886 -7.785 13.222 1.00 88.00 241 ASP A CA 1
ATOM 1854 C C . ASP A 1 241 ? -6.538 -8.202 14.553 1.00 88.00 241 ASP A C 1
ATOM 1856 O O . ASP A 1 241 ? -7.033 -7.352 15.296 1.00 88.00 241 ASP A O 1
ATOM 1860 N N . ALA A 1 242 ? -6.472 -9.492 14.905 1.00 86.75 242 ALA A N 1
ATOM 1861 C CA . ALA A 1 242 ? -6.951 -9.996 16.189 1.00 86.75 242 ALA A CA 1
ATOM 1862 C C . ALA A 1 242 ? -6.159 -9.422 17.375 1.00 86.75 242 ALA A C 1
ATOM 1864 O O . ALA A 1 242 ? -6.761 -9.015 18.369 1.00 86.75 242 ALA A O 1
ATOM 1865 N N . ALA A 1 243 ? -4.825 -9.386 17.281 1.00 86.62 243 ALA A N 1
ATOM 1866 C CA . ALA A 1 243 ? -3.965 -8.785 18.303 1.00 86.62 243 ALA A CA 1
ATOM 1867 C C . ALA A 1 243 ? -4.196 -7.274 18.422 1.00 86.62 243 ALA A C 1
ATOM 1869 O O . ALA A 1 243 ? -4.333 -6.738 19.521 1.00 86.62 243 ALA A O 1
ATOM 1870 N N . LEU A 1 244 ? -4.318 -6.594 17.284 1.00 87.00 244 LEU A N 1
ATOM 1871 C CA . LEU A 1 244 ? -4.543 -5.159 17.213 1.00 87.00 244 LEU A CA 1
ATOM 1872 C C . LEU A 1 244 ? -5.885 -4.757 17.840 1.00 87.00 244 LEU A C 1
ATOM 1874 O O . LEU A 1 244 ? -5.941 -3.745 18.529 1.00 87.00 244 LEU A O 1
ATOM 1878 N N . GLY A 1 245 ? -6.940 -5.563 17.678 1.00 86.31 245 GLY A N 1
ATOM 1879 C CA . GLY A 1 245 ? -8.250 -5.320 18.300 1.00 86.31 245 GLY A CA 1
ATOM 1880 C C . GLY A 1 245 ? -8.257 -5.368 19.834 1.00 86.31 245 GLY A C 1
ATOM 1881 O O . GLY A 1 245 ? -9.219 -4.923 20.452 1.00 86.31 245 GLY A O 1
ATOM 1882 N N . ARG A 1 246 ? -7.198 -5.892 20.464 1.00 84.56 246 ARG A N 1
ATOM 1883 C CA . ARG A 1 246 ? -7.017 -5.891 21.927 1.00 84.56 246 ARG A CA 1
ATOM 1884 C C . ARG A 1 246 ? -6.049 -4.813 22.414 1.00 84.56 246 ARG A C 1
ATOM 1886 O O . ARG A 1 246 ? -5.872 -4.673 23.625 1.00 84.56 246 ARG A O 1
ATOM 1893 N N . ALA A 1 247 ? -5.392 -4.108 21.495 1.00 81.62 247 ALA A N 1
ATOM 1894 C CA . ALA A 1 247 ? -4.264 -3.242 21.790 1.00 81.62 247 ALA A CA 1
ATOM 1895 C C . ALA A 1 247 ? -4.668 -1.764 21.844 1.00 81.62 247 ALA A C 1
ATOM 1897 O O . ALA A 1 247 ? -5.285 -1.247 20.917 1.00 81.62 247 ALA A O 1
ATOM 1898 N N . SER A 1 248 ? -4.258 -1.067 22.904 1.00 77.12 248 SER A N 1
ATOM 1899 C CA . SER A 1 248 ? -4.379 0.392 23.051 1.00 77.12 248 SER A CA 1
ATOM 1900 C C . SER A 1 248 ? -3.266 1.151 22.335 1.00 77.12 248 SER A C 1
ATOM 1902 O O . SER A 1 248 ? -3.449 2.306 21.948 1.00 77.12 248 SER A O 1
ATOM 1904 N N . ALA A 1 249 ? -2.127 0.496 22.113 1.00 77.12 249 ALA A N 1
ATOM 1905 C CA . ALA A 1 249 ? -1.010 1.039 21.360 1.00 77.12 249 ALA A CA 1
ATOM 1906 C C . ALA A 1 249 ? -0.227 -0.064 20.637 1.00 77.12 249 ALA A C 1
ATOM 1908 O O . ALA A 1 249 ? -0.237 -1.229 21.042 1.00 77.12 249 ALA A O 1
ATOM 1909 N N . VAL A 1 250 ? 0.496 0.320 19.583 1.00 77.88 250 VAL A N 1
ATOM 1910 C CA . VAL A 1 250 ? 1.393 -0.574 18.832 1.00 77.88 250 VAL A CA 1
ATOM 1911 C C . VAL A 1 250 ? 2.825 -0.078 18.911 1.00 77.88 250 VAL A C 1
ATOM 1913 O O . VAL A 1 250 ? 3.112 1.019 18.463 1.00 77.88 250 VAL A O 1
ATOM 1916 N N . MET A 1 251 ? 3.761 -0.882 19.389 1.00 76.06 251 MET A N 1
ATOM 1917 C CA . MET A 1 251 ? 5.171 -0.515 19.455 1.00 76.06 251 MET A CA 1
ATOM 1918 C C . MET A 1 251 ? 5.980 -1.212 18.355 1.00 76.06 251 MET A C 1
ATOM 1920 O O . MET A 1 251 ? 5.865 -2.424 18.164 1.00 76.06 251 MET A O 1
ATOM 1924 N N . THR A 1 252 ? 6.803 -0.473 17.603 1.00 75.81 252 THR A N 1
ATOM 1925 C CA . THR A 1 252 ? 7.649 -1.074 16.555 1.00 75.81 252 THR A CA 1
ATOM 1926 C C . THR A 1 252 ? 8.897 -0.255 16.203 1.00 75.81 252 THR A C 1
ATOM 1928 O O . THR A 1 252 ? 8.948 0.955 16.389 1.00 75.81 252 THR A O 1
ATOM 1931 N N . ASN A 1 253 ? 9.893 -0.910 15.602 1.00 66.56 253 ASN A N 1
ATOM 1932 C CA . ASN A 1 253 ? 11.174 -0.324 15.197 1.00 66.56 253 ASN A CA 1
ATOM 1933 C C . ASN A 1 253 ? 11.199 0.249 13.764 1.00 66.56 253 ASN A C 1
ATOM 1935 O O . ASN A 1 253 ? 12.288 0.505 13.265 1.00 66.56 253 ASN A O 1
ATOM 1939 N N . ASN A 1 254 ? 10.030 0.433 13.120 1.00 69.94 254 ASN A N 1
ATOM 1940 C CA . ASN A 1 254 ? 9.764 0.874 11.724 1.00 69.94 254 ASN A CA 1
ATOM 1941 C C . ASN A 1 254 ? 8.995 -0.131 10.841 1.00 69.94 254 ASN A C 1
ATOM 1943 O O . ASN A 1 254 ? 9.130 -0.121 9.613 1.00 69.94 254 ASN A O 1
ATOM 1947 N N . HIS A 1 255 ? 8.166 -0.997 11.425 1.00 78.06 255 HIS A N 1
ATOM 1948 C CA . HIS A 1 255 ? 7.427 -1.970 10.628 1.00 78.06 255 HIS A CA 1
ATOM 1949 C C . HIS A 1 255 ? 6.267 -1.329 9.831 1.00 78.06 255 HIS A C 1
ATOM 1951 O O . HIS A 1 255 ? 5.509 -0.542 10.404 1.00 78.06 255 HIS A O 1
ATOM 1957 N N . PRO A 1 256 ? 6.043 -1.699 8.549 1.00 80.19 256 PRO A N 1
ATOM 1958 C CA . PRO A 1 256 ? 4.934 -1.180 7.736 1.00 80.19 256 PRO A CA 1
ATOM 1959 C C . PRO A 1 256 ? 3.538 -1.351 8.357 1.00 80.19 256 PRO A C 1
ATOM 1961 O O . PRO A 1 256 ? 2.661 -0.522 8.133 1.00 80.19 256 PRO A O 1
ATOM 1964 N N . LEU A 1 257 ? 3.340 -2.380 9.188 1.00 84.12 257 LEU A N 1
ATOM 1965 C CA . LEU A 1 257 ? 2.078 -2.607 9.908 1.00 84.12 257 LEU A CA 1
ATOM 1966 C C . LEU A 1 257 ? 1.722 -1.497 10.912 1.00 84.12 257 LEU A C 1
ATOM 1968 O O . LEU A 1 257 ? 0.551 -1.366 11.254 1.00 84.12 257 LEU A O 1
ATOM 1972 N N . ALA A 1 258 ? 2.669 -0.650 11.337 1.00 81.25 258 ALA A N 1
ATOM 1973 C CA . ALA A 1 258 ? 2.335 0.536 12.134 1.00 81.25 258 ALA A CA 1
ATOM 1974 C C . ALA A 1 258 ? 1.398 1.491 11.386 1.00 81.25 258 ALA A C 1
ATOM 1976 O O . ALA A 1 258 ? 0.549 2.137 11.990 1.00 81.25 258 ALA A O 1
ATOM 1977 N N . VAL A 1 259 ? 1.511 1.553 10.060 1.00 85.31 259 VAL A N 1
ATOM 1978 C CA . VAL A 1 259 ? 0.639 2.396 9.237 1.00 85.31 259 VAL A CA 1
ATOM 1979 C C . VAL A 1 259 ? -0.758 1.799 9.163 1.00 85.31 259 VAL A C 1
ATOM 1981 O O . VAL A 1 259 ? -1.745 2.518 9.283 1.00 85.31 259 VAL A O 1
ATOM 1984 N N . ALA A 1 260 ? -0.841 0.474 9.040 1.00 88.62 260 ALA A N 1
ATOM 1985 C CA . ALA A 1 260 ? -2.103 -0.246 9.109 1.00 88.62 260 ALA A CA 1
ATOM 1986 C C . ALA A 1 260 ? -2.777 -0.078 10.486 1.00 88.62 260 ALA A C 1
ATOM 1988 O O . ALA A 1 260 ? -3.997 0.043 10.547 1.00 88.62 260 ALA A O 1
ATOM 1989 N N . ALA A 1 261 ? -2.004 -0.025 11.577 1.00 86.12 261 ALA A N 1
ATOM 1990 C CA . ALA A 1 261 ? -2.512 0.281 12.915 1.00 86.12 261 ALA A CA 1
ATOM 1991 C C . ALA A 1 261 ? -3.089 1.703 13.000 1.00 86.12 261 ALA A C 1
ATOM 1993 O O . ALA A 1 261 ? -4.233 1.872 13.423 1.00 86.12 261 ALA A O 1
ATOM 1994 N N . LEU A 1 262 ? -2.353 2.703 12.500 1.00 86.06 262 LEU A N 1
ATOM 1995 C CA . LEU A 1 262 ? -2.806 4.095 12.493 1.00 86.06 262 LEU A CA 1
ATOM 1996 C C . LEU A 1 262 ? -4.090 4.286 11.674 1.00 86.06 262 LEU A C 1
ATOM 1998 O O . LEU A 1 262 ? -5.017 4.960 12.121 1.00 86.06 262 LEU A O 1
ATOM 2002 N N . LEU A 1 263 ? -4.175 3.662 10.494 1.00 89.62 263 LEU A N 1
ATOM 2003 C CA . LEU A 1 263 ? -5.375 3.704 9.651 1.00 89.62 263 LEU A CA 1
ATOM 2004 C C . LEU A 1 263 ? -6.602 3.117 10.366 1.00 89.62 263 LEU A C 1
ATOM 2006 O O . LEU A 1 263 ? -7.716 3.591 10.151 1.00 89.62 263 LEU A O 1
ATOM 2010 N N . ARG A 1 264 ? -6.396 2.141 11.257 1.00 87.81 264 ARG A N 1
ATOM 2011 C CA . ARG A 1 264 ? -7.442 1.535 12.094 1.00 87.81 264 ARG A CA 1
ATOM 2012 C C . ARG A 1 264 ? -7.714 2.287 13.400 1.00 87.81 264 ARG A C 1
ATOM 2014 O O . ARG A 1 264 ? -8.571 1.863 14.168 1.00 87.81 264 ARG A O 1
ATOM 2021 N N . GLY A 1 265 ? -7.039 3.413 13.632 1.00 84.12 265 GLY A N 1
ATOM 2022 C CA . GLY A 1 265 ? -7.230 4.260 14.811 1.00 84.12 265 GLY A CA 1
ATOM 2023 C C . GLY A 1 265 ? -6.398 3.867 16.032 1.00 84.12 265 GLY A C 1
ATOM 2024 O O . GLY A 1 265 ? -6.543 4.499 17.071 1.00 84.12 265 GLY A O 1
ATOM 2025 N N . VAL A 1 266 ? -5.504 2.881 15.921 1.00 81.19 266 VAL A N 1
ATOM 2026 C CA . VAL A 1 266 ? -4.611 2.503 17.023 1.00 81.19 266 VAL A CA 1
ATOM 2027 C C . VAL A 1 266 ? -3.316 3.295 16.911 1.00 81.19 266 VAL A C 1
ATOM 2029 O O . VAL A 1 266 ? -2.648 3.259 15.877 1.00 81.19 266 VAL A O 1
ATOM 2032 N N . ARG A 1 267 ? -2.946 4.006 17.979 1.00 75.81 267 ARG A N 1
ATOM 2033 C CA . ARG A 1 267 ? -1.737 4.838 18.029 1.00 75.81 267 ARG A CA 1
ATOM 2034 C C . ARG A 1 267 ? -0.483 3.962 18.060 1.00 75.81 267 ARG A C 1
ATOM 2036 O O . ARG A 1 267 ? -0.319 3.194 19.010 1.00 75.81 267 ARG A O 1
ATOM 2043 N N . PRO A 1 268 ? 0.449 4.091 17.103 1.00 73.88 268 PRO A N 1
ATOM 2044 C CA . PRO A 1 268 ? 1.718 3.411 17.213 1.00 73.88 268 PRO A CA 1
ATOM 2045 C C . PRO A 1 268 ? 2.807 4.311 17.828 1.00 73.88 268 PRO A C 1
ATOM 2047 O O . PRO A 1 268 ? 2.844 5.531 17.648 1.00 73.88 268 PRO A O 1
ATOM 2050 N N . LEU A 1 269 ? 3.700 3.663 18.566 1.00 71.12 269 LEU A N 1
ATOM 2051 C CA . LEU A 1 269 ? 4.906 4.168 19.203 1.00 71.12 269 LEU A CA 1
ATOM 2052 C C . LEU A 1 269 ? 6.091 3.622 18.403 1.00 71.12 269 LEU A C 1
ATOM 2054 O O . LEU A 1 269 ? 6.302 2.407 18.335 1.00 71.12 269 LEU A O 1
ATOM 2058 N N . VAL A 1 270 ? 6.831 4.500 17.730 1.00 67.69 270 VAL A N 1
ATOM 2059 C CA . VAL A 1 270 ? 7.813 4.076 16.723 1.00 67.69 270 VAL A CA 1
ATOM 2060 C C . VAL A 1 270 ? 9.188 4.634 17.064 1.00 67.69 270 VAL A C 1
ATOM 2062 O O . VAL A 1 270 ? 9.368 5.847 17.077 1.00 67.69 270 VAL A O 1
ATOM 2065 N N . SER A 1 271 ? 10.168 3.759 17.304 1.00 58.44 271 SER A N 1
ATOM 2066 C CA . SER A 1 271 ? 11.532 4.164 17.698 1.00 58.44 271 SER A CA 1
ATOM 2067 C C . SER A 1 271 ? 12.432 4.590 16.531 1.00 58.44 271 SER A C 1
ATOM 2069 O O . SER A 1 271 ? 13.446 5.253 16.731 1.00 58.44 271 SER A O 1
ATOM 2071 N N . ARG A 1 272 ? 12.088 4.244 15.283 1.00 60.50 272 ARG A N 1
ATOM 2072 C CA . ARG A 1 272 ? 12.832 4.680 14.085 1.00 60.50 272 ARG A CA 1
ATOM 2073 C C . ARG A 1 272 ? 11.921 5.258 13.018 1.00 60.50 272 ARG A C 1
ATOM 2075 O O . ARG A 1 272 ? 10.725 4.993 12.963 1.00 60.50 272 ARG A O 1
ATOM 2082 N N . SER A 1 273 ? 12.525 6.014 12.110 1.00 55.91 273 SER A N 1
ATOM 2083 C CA . SER A 1 273 ? 11.806 6.670 11.027 1.00 55.91 273 SER A CA 1
ATOM 2084 C C . SER A 1 273 ? 11.054 5.681 10.125 1.00 55.91 273 SER A C 1
ATOM 2086 O O . SER A 1 273 ? 11.640 4.752 9.568 1.00 55.91 273 SER A O 1
ATOM 2088 N N . LEU A 1 274 ? 9.757 5.931 9.956 1.00 60.56 274 LEU A N 1
ATOM 2089 C CA . LEU A 1 274 ? 8.865 5.382 8.931 1.00 60.56 274 LEU A CA 1
ATOM 2090 C C . LEU A 1 274 ? 8.637 6.441 7.848 1.00 60.56 274 LEU A C 1
ATOM 2092 O O . LEU A 1 274 ? 8.964 7.608 8.049 1.00 60.56 274 LEU A O 1
ATOM 2096 N N . PHE A 1 275 ? 7.990 6.091 6.734 1.00 62.16 275 PHE A N 1
ATOM 2097 C CA . PHE A 1 275 ? 7.555 7.113 5.765 1.00 62.16 275 PHE A CA 1
ATOM 2098 C C . PHE A 1 275 ? 6.632 8.180 6.387 1.00 62.16 275 PHE A C 1
ATOM 2100 O O . PHE A 1 275 ? 6.553 9.298 5.895 1.00 62.16 275 PHE A O 1
ATOM 2107 N N . LEU A 1 276 ? 5.989 7.857 7.515 1.00 61.34 276 LEU A N 1
ATOM 2108 C CA . LEU A 1 276 ? 5.141 8.759 8.297 1.00 61.34 276 LEU A CA 1
ATOM 2109 C C . LEU A 1 276 ? 5.866 9.468 9.455 1.00 61.34 276 LEU A C 1
ATOM 2111 O O . LEU A 1 276 ? 5.279 10.345 10.082 1.00 61.34 276 LEU A O 1
ATOM 2115 N N . SER A 1 277 ? 7.132 9.146 9.761 1.00 56.47 277 SER A N 1
ATOM 2116 C CA . SER A 1 277 ? 7.832 9.771 10.903 1.00 56.47 277 SER A CA 1
ATOM 2117 C C . SER A 1 277 ? 8.137 11.254 10.698 1.00 56.47 277 SER A C 1
ATOM 2119 O O . SER A 1 277 ? 8.573 11.921 11.627 1.00 56.47 277 SER A O 1
ATOM 2121 N N . LYS A 1 278 ? 7.920 11.772 9.486 1.00 59.34 278 LYS A N 1
ATOM 2122 C CA . LYS A 1 278 ? 8.085 13.188 9.140 1.00 59.34 278 LYS A CA 1
ATOM 2123 C C . LYS A 1 278 ? 6.756 13.959 9.135 1.00 59.34 278 LYS A C 1
ATOM 2125 O O . LYS A 1 278 ? 6.708 15.041 8.560 1.00 59.34 278 LYS A O 1
ATOM 2130 N N . LEU A 1 279 ? 5.692 13.378 9.703 1.00 56.00 279 LEU A N 1
ATOM 2131 C CA . LEU A 1 279 ? 4.324 13.919 9.731 1.00 56.00 279 LEU A CA 1
ATOM 2132 C C . LEU A 1 279 ? 3.755 14.061 11.161 1.00 56.00 279 LEU A C 1
ATOM 2134 O O . LEU A 1 279 ? 2.552 14.220 11.315 1.00 56.00 279 LEU A O 1
ATOM 2138 N N . ASN A 1 280 ? 4.582 13.955 12.212 1.00 55.97 280 ASN A N 1
ATOM 2139 C CA . ASN A 1 280 ? 4.156 14.056 13.624 1.00 55.97 280 ASN A CA 1
ATOM 2140 C C . ASN A 1 280 ? 3.018 13.108 14.057 1.00 55.97 280 ASN A C 1
ATOM 2142 O O . ASN A 1 280 ? 2.320 13.355 15.034 1.00 55.97 280 ASN A O 1
ATOM 2146 N N . LEU A 1 281 ? 2.843 11.986 13.361 1.00 54.12 281 LEU A N 1
ATOM 2147 C CA . LEU A 1 281 ? 1.734 11.063 13.612 1.00 54.12 281 LEU A CA 1
ATOM 2148 C C . LEU A 1 281 ? 1.960 10.123 14.807 1.00 54.12 281 LEU A C 1
ATOM 2150 O O . LEU A 1 281 ? 1.018 9.463 15.240 1.00 54.12 281 LEU A O 1
ATOM 2154 N N . TYR A 1 282 ? 3.190 10.047 15.331 1.00 59.47 282 TYR A N 1
ATOM 2155 C CA . TYR A 1 282 ? 3.624 9.051 16.315 1.00 59.47 282 TYR A CA 1
ATOM 2156 C C . TYR A 1 282 ? 4.522 9.655 17.387 1.00 59.47 282 TYR A C 1
ATOM 2158 O O . TYR A 1 282 ? 5.250 10.611 17.130 1.00 59.47 282 TYR A O 1
ATOM 2166 N N . SER A 1 283 ? 4.536 9.030 18.563 1.00 50.88 283 SER A N 1
ATOM 2167 C CA . SER A 1 283 ? 5.522 9.332 19.601 1.00 50.88 283 SER A CA 1
ATOM 2168 C C . SER A 1 283 ? 6.771 8.485 19.396 1.00 50.88 283 SER A C 1
ATOM 2170 O O . SER A 1 283 ? 6.672 7.274 19.181 1.00 50.88 283 SER A O 1
ATOM 2172 N N . ASN A 1 284 ? 7.936 9.133 19.438 1.00 52.53 284 ASN A N 1
ATOM 2173 C CA . ASN A 1 284 ? 9.233 8.477 19.341 1.00 52.53 284 ASN A CA 1
ATOM 2174 C C . ASN A 1 284 ? 9.863 8.386 20.743 1.00 52.53 284 ASN A C 1
ATOM 2176 O O . ASN A 1 284 ? 10.318 9.412 21.250 1.00 52.53 284 ASN A O 1
ATOM 2180 N N . PRO A 1 285 ? 9.900 7.196 21.368 1.00 48.34 285 PRO A N 1
ATOM 2181 C CA . PRO A 1 285 ? 10.398 7.039 22.734 1.00 48.34 285 PRO A CA 1
ATOM 2182 C C . PRO A 1 285 ? 11.922 7.208 22.865 1.00 48.34 285 PRO A C 1
ATOM 2184 O O . PRO A 1 285 ? 12.420 7.339 23.975 1.00 48.34 285 PRO A O 1
ATOM 2187 N N . SER A 1 286 ? 12.683 7.217 21.762 1.00 45.28 286 SER A N 1
ATOM 2188 C CA . SER A 1 286 ? 14.155 7.256 21.794 1.00 45.28 286 SER A CA 1
ATOM 2189 C C . SER A 1 286 ? 14.772 8.626 21.480 1.00 45.28 286 SER A C 1
ATOM 2191 O O . SER A 1 286 ? 15.969 8.697 21.208 1.00 45.28 286 SER A O 1
ATOM 2193 N N . VAL A 1 287 ? 13.995 9.717 21.462 1.00 42.97 287 VAL A N 1
ATOM 2194 C CA . VAL A 1 287 ? 14.508 11.048 21.081 1.00 42.97 287 VAL A CA 1
ATOM 2195 C C . VAL A 1 287 ? 14.232 12.095 22.164 1.00 42.97 287 VAL A C 1
ATOM 2197 O O . VAL A 1 287 ? 13.353 12.939 22.033 1.00 42.97 287 VAL A O 1
ATOM 2200 N N . GLU A 1 288 ? 15.086 12.120 23.189 1.00 35.97 288 GLU A N 1
ATOM 2201 C CA . GLU A 1 288 ? 15.512 13.376 23.818 1.00 35.97 288 GLU A CA 1
ATOM 2202 C C . GLU A 1 288 ? 16.535 14.061 22.894 1.00 35.97 288 GLU A C 1
ATOM 2204 O O . GLU A 1 288 ? 17.726 14.060 23.178 1.00 35.97 288 GLU A O 1
ATOM 2209 N N . GLN A 1 289 ? 16.128 14.599 21.737 1.00 35.28 289 GLN A N 1
ATOM 2210 C CA . GLN A 1 289 ? 16.936 15.597 21.016 1.00 35.28 289 GLN A CA 1
ATOM 2211 C C . GLN A 1 289 ? 16.203 16.232 19.829 1.00 35.28 289 GLN A C 1
ATOM 2213 O O . GLN A 1 289 ? 15.964 15.613 18.798 1.00 35.28 289 GLN A O 1
ATOM 2218 N N . ARG A 1 290 ? 15.974 17.542 19.979 1.00 30.88 290 ARG A N 1
ATOM 2219 C CA . ARG A 1 290 ? 16.280 18.583 18.985 1.00 30.88 290 ARG A CA 1
ATOM 2220 C C . ARG A 1 290 ? 15.921 18.241 17.542 1.00 30.88 290 ARG A C 1
ATOM 2222 O O . ARG A 1 290 ? 16.786 18.028 16.697 1.00 30.88 290 ARG A O 1
ATOM 2229 N N . ILE A 1 291 ? 14.640 18.344 17.239 1.00 30.66 291 ILE A N 1
ATOM 2230 C CA . ILE A 1 291 ? 14.215 18.675 15.891 1.00 30.66 291 ILE A CA 1
ATOM 2231 C C . ILE A 1 291 ? 13.841 20.163 15.932 1.00 30.66 291 ILE A C 1
ATOM 2233 O O . ILE A 1 291 ? 12.760 20.525 16.379 1.00 30.66 291 ILE A O 1
ATOM 2237 N N . SER A 1 292 ? 14.768 21.040 15.528 1.00 32.31 292 SER A N 1
ATOM 2238 C CA . SER A 1 292 ? 14.415 22.408 15.134 1.00 32.31 292 SER A CA 1
ATOM 2239 C C . SER A 1 292 ? 13.748 22.318 13.763 1.00 32.31 292 SER A C 1
ATOM 2241 O O . SER A 1 292 ? 14.424 22.350 12.736 1.00 32.31 292 SER A O 1
ATOM 2243 N N . VAL A 1 293 ? 12.447 22.072 13.720 1.00 33.53 293 VAL A N 1
ATOM 2244 C CA . VAL A 1 293 ? 11.703 21.973 12.462 1.00 33.53 293 VAL A CA 1
ATOM 2245 C C . VAL A 1 293 ? 10.395 22.699 12.683 1.00 33.53 293 VAL A C 1
ATOM 2247 O O . VAL A 1 293 ? 9.742 22.471 13.697 1.00 33.53 293 VAL A O 1
ATOM 2250 N N . GLU A 1 294 ? 10.071 23.608 11.764 1.00 33.72 294 GLU A N 1
ATOM 2251 C CA . GLU A 1 294 ? 8.708 24.096 11.549 1.00 33.72 294 GLU A CA 1
ATOM 2252 C C . GLU A 1 294 ? 7.734 22.942 11.790 1.00 33.72 294 GLU A C 1
ATOM 2254 O O . GLU A 1 294 ? 7.898 21.897 11.164 1.00 33.72 294 GLU A O 1
ATOM 2259 N N . ASP A 1 295 ? 6.798 23.094 12.727 1.00 38.19 295 ASP A N 1
ATOM 2260 C CA . ASP A 1 295 ? 5.921 22.010 13.171 1.00 38.19 295 ASP A CA 1
ATOM 2261 C C . ASP A 1 295 ? 5.394 21.197 11.970 1.00 38.19 295 ASP A C 1
ATOM 2263 O O . ASP A 1 295 ? 4.660 21.741 11.138 1.00 38.19 295 ASP A O 1
ATOM 2267 N N . PRO A 1 296 ? 5.784 19.911 11.823 1.00 45.03 296 PRO A N 1
ATOM 2268 C CA . PRO A 1 296 ? 5.273 19.068 10.751 1.00 45.03 296 PRO A CA 1
ATOM 2269 C C . PRO A 1 296 ? 3.741 19.121 10.718 1.00 45.03 296 PRO A C 1
ATOM 2271 O O . PRO A 1 296 ? 3.121 19.090 11.787 1.00 45.03 296 PRO A O 1
ATOM 2274 N N . PRO A 1 297 ? 3.113 19.175 9.528 1.00 50.28 297 PRO A N 1
ATOM 2275 C CA . PRO A 1 297 ? 1.667 19.312 9.432 1.00 50.28 297 PRO A CA 1
ATOM 2276 C C . PRO A 1 297 ? 0.977 18.153 10.156 1.00 50.28 297 PRO A C 1
ATOM 2278 O O . PRO A 1 297 ? 1.286 16.987 9.910 1.00 50.28 297 PRO A O 1
ATOM 2281 N N . LEU A 1 298 ? 0.035 18.483 11.042 1.00 64.06 298 LEU A N 1
ATOM 2282 C CA . LEU A 1 298 ? -0.861 17.518 11.678 1.00 64.06 298 LEU A CA 1
ATOM 2283 C C . LEU A 1 298 ? -1.745 16.886 10.599 1.00 64.06 298 LEU A C 1
ATOM 2285 O O . LEU A 1 298 ? -2.682 17.514 10.111 1.00 64.06 298 LEU A O 1
ATOM 2289 N N . VAL A 1 299 ? -1.434 15.647 10.224 1.00 75.62 299 VAL A N 1
ATOM 2290 C CA . VAL A 1 299 ? -2.231 14.870 9.270 1.00 75.62 299 VAL A CA 1
ATOM 2291 C C . VAL A 1 299 ? -3.350 14.141 10.020 1.00 75.62 299 VAL A C 1
ATOM 2293 O O . VAL A 1 299 ? -3.107 13.380 10.954 1.00 75.62 299 VAL A O 1
ATOM 2296 N N . SER A 1 300 ? -4.593 14.352 9.603 1.00 82.44 300 SER A N 1
ATOM 2297 C CA . SER A 1 300 ? -5.768 13.651 10.130 1.00 82.44 300 SER A CA 1
ATOM 2298 C C . SER A 1 300 ? -5.851 12.197 9.649 1.00 82.44 300 SER A C 1
ATOM 2300 O O . SER A 1 300 ? -5.295 11.813 8.614 1.00 82.44 300 SER A O 1
ATOM 2302 N N . ARG A 1 301 ? -6.607 11.359 10.369 1.00 84.25 301 ARG A N 1
ATOM 2303 C CA . ARG A 1 301 ? -6.872 9.974 9.943 1.00 84.25 301 ARG A CA 1
ATOM 2304 C C . ARG A 1 301 ? -7.580 9.937 8.588 1.00 84.25 301 ARG A C 1
ATOM 2306 O O . ARG A 1 301 ? -7.289 9.077 7.764 1.00 84.25 301 ARG A O 1
ATOM 2313 N N . GLU A 1 302 ? -8.476 10.882 8.335 1.00 88.06 302 GLU A N 1
ATOM 2314 C CA . GLU A 1 302 ? -9.193 11.020 7.070 1.00 88.06 302 GLU A CA 1
ATOM 2315 C C . GLU A 1 302 ? -8.237 11.356 5.918 1.00 88.06 302 GLU A C 1
ATOM 2317 O O . GLU A 1 302 ? -8.371 10.791 4.835 1.00 88.06 302 GLU A O 1
ATOM 2322 N N . GLU A 1 303 ? -7.231 12.206 6.140 1.00 86.62 303 GLU A N 1
ATOM 2323 C CA . GLU A 1 303 ? -6.185 12.478 5.142 1.00 86.62 303 GLU A CA 1
ATOM 2324 C C . GLU A 1 303 ? -5.351 11.231 4.840 1.00 86.62 303 GLU A C 1
ATOM 2326 O O . GLU A 1 303 ? -5.086 10.926 3.673 1.00 86.62 303 GLU A O 1
ATOM 2331 N N . LEU A 1 304 ? -5.003 10.455 5.869 1.00 88.25 304 LEU A N 1
ATOM 2332 C CA . LEU A 1 304 ? -4.299 9.185 5.690 1.00 88.25 304 LEU A CA 1
ATOM 2333 C C . LEU A 1 304 ? -5.130 8.178 4.904 1.00 88.25 304 LEU A C 1
ATOM 2335 O O . LEU A 1 304 ? -4.611 7.553 3.984 1.00 88.25 304 LEU A O 1
ATOM 2339 N N . VAL A 1 305 ? -6.415 8.029 5.222 1.00 91.44 305 VAL A N 1
ATOM 2340 C CA . VAL A 1 305 ? -7.318 7.136 4.483 1.00 91.44 305 VAL A CA 1
ATOM 2341 C C . VAL A 1 305 ? -7.480 7.607 3.037 1.00 91.44 305 VAL A C 1
ATOM 2343 O O . VAL A 1 305 ? -7.403 6.794 2.113 1.00 91.44 305 VAL A O 1
ATOM 2346 N N . ALA A 1 306 ? -7.625 8.913 2.810 1.00 89.38 306 ALA A N 1
ATOM 2347 C CA . ALA A 1 306 ? -7.732 9.468 1.466 1.00 89.38 306 ALA A CA 1
ATOM 2348 C C . ALA A 1 306 ? -6.508 9.132 0.601 1.00 89.38 306 ALA A C 1
ATOM 2350 O O . ALA A 1 306 ? -6.660 8.715 -0.547 1.00 89.38 306 ALA A O 1
ATOM 2351 N N . VAL A 1 307 ? -5.297 9.258 1.146 1.00 88.25 307 VAL A N 1
ATOM 2352 C CA . VAL A 1 307 ? -4.067 8.986 0.391 1.00 88.25 307 VAL A CA 1
ATOM 2353 C C . VAL A 1 307 ? -3.777 7.489 0.301 1.00 88.25 307 VAL A C 1
ATOM 2355 O O . VAL A 1 307 ? -3.635 6.954 -0.799 1.00 88.25 307 VAL A O 1
ATOM 2358 N N . CYS A 1 308 ? -3.714 6.798 1.438 1.00 90.88 308 CYS A N 1
ATOM 2359 C CA . CYS A 1 308 ? -3.246 5.416 1.527 1.00 90.88 308 CYS A CA 1
ATOM 2360 C C . CYS A 1 308 ? -4.268 4.388 1.029 1.00 90.88 308 CYS A C 1
ATOM 2362 O O . CYS A 1 308 ? -3.871 3.318 0.568 1.00 90.88 308 CYS A O 1
ATOM 2364 N N . VAL A 1 309 ? -5.569 4.680 1.139 1.00 92.50 309 VAL A N 1
ATOM 2365 C CA . VAL A 1 309 ? -6.645 3.731 0.806 1.00 92.50 309 VAL A CA 1
ATOM 2366 C C . VAL A 1 309 ? -7.373 4.141 -0.469 1.00 92.50 309 VAL A C 1
ATOM 2368 O O . VAL A 1 309 ? -7.542 3.309 -1.354 1.00 92.50 309 VAL A O 1
ATOM 2371 N N . LEU A 1 310 ? -7.781 5.405 -0.603 1.00 89.56 310 LEU A N 1
ATOM 2372 C CA . LEU A 1 310 ? -8.602 5.827 -1.746 1.00 89.56 310 LEU A CA 1
ATOM 2373 C C . LEU A 1 310 ? -7.779 6.176 -2.989 1.00 89.56 310 LEU A C 1
ATOM 2375 O O . LEU A 1 310 ? -8.172 5.851 -4.110 1.00 89.56 310 LEU A O 1
ATOM 2379 N N . TRP A 1 311 ? -6.640 6.847 -2.814 1.00 86.31 311 TRP A N 1
ATOM 2380 C CA . TRP A 1 311 ? -5.842 7.323 -3.940 1.00 86.31 311 TRP A CA 1
ATOM 2381 C C . TRP A 1 311 ? -4.791 6.305 -4.398 1.00 86.31 311 TRP A C 1
ATOM 2383 O O . TRP A 1 311 ? -4.836 5.851 -5.551 1.00 86.31 311 TRP A O 1
ATOM 2393 N N . ALA A 1 312 ? -3.864 5.931 -3.511 1.00 87.81 312 ALA A N 1
ATOM 2394 C CA . ALA A 1 312 ? -2.689 5.135 -3.866 1.00 87.81 312 ALA A CA 1
ATOM 2395 C C . ALA A 1 312 ? -3.035 3.674 -4.170 1.00 87.81 312 ALA A C 1
ATOM 2397 O O . ALA A 1 312 ? -2.519 3.090 -5.123 1.00 87.81 312 ALA A O 1
ATOM 2398 N N . ALA A 1 313 ? -3.905 3.079 -3.356 1.00 91.75 313 ALA A N 1
ATOM 2399 C CA . ALA A 1 313 ? -4.165 1.650 -3.387 1.00 91.75 313 ALA A CA 1
ATOM 2400 C C . ALA A 1 313 ? -5.222 1.253 -4.426 1.00 91.75 313 ALA A C 1
ATOM 2402 O O . ALA A 1 313 ? -6.158 1.990 -4.741 1.00 91.75 313 ALA A O 1
ATOM 2403 N N . ARG A 1 314 ? -5.075 0.048 -4.974 1.00 92.25 314 ARG A N 1
ATOM 2404 C CA . ARG A 1 314 ? -6.088 -0.648 -5.772 1.00 92.25 314 ARG A CA 1
ATOM 2405 C C . ARG A 1 314 ? -6.466 -1.931 -5.063 1.00 92.25 314 ARG A C 1
ATOM 2407 O O . ARG A 1 314 ? -5.578 -2.729 -4.778 1.00 92.25 314 ARG A O 1
ATOM 2414 N N . TYR A 1 315 ? -7.754 -2.110 -4.800 1.00 92.38 315 TYR A N 1
ATOM 2415 C CA . TYR A 1 315 ? -8.254 -3.261 -4.061 1.00 92.38 315 TYR A CA 1
ATOM 2416 C C . TYR A 1 315 ? -8.947 -4.253 -4.981 1.00 92.38 315 TYR A C 1
ATOM 2418 O O . TYR A 1 315 ? -9.722 -3.862 -5.856 1.00 92.38 315 TYR A O 1
ATOM 2426 N N . ILE A 1 316 ? -8.664 -5.532 -4.762 1.00 92.38 316 ILE A N 1
ATOM 2427 C CA . ILE A 1 316 ? -9.220 -6.641 -5.525 1.00 92.38 316 ILE A CA 1
ATOM 2428 C C . ILE A 1 316 ? -10.007 -7.547 -4.599 1.00 92.38 316 ILE A C 1
ATOM 2430 O O . ILE A 1 316 ? -9.453 -8.060 -3.634 1.00 92.38 316 ILE A O 1
ATOM 2434 N N . CYS A 1 317 ? -11.280 -7.755 -4.914 1.00 91.62 317 CYS A N 1
ATOM 2435 C CA . CYS A 1 317 ? -12.162 -8.692 -4.230 1.00 91.62 317 CYS A CA 1
ATOM 2436 C C . CYS A 1 317 ? -12.713 -9.669 -5.269 1.00 91.62 317 CYS A C 1
ATOM 2438 O O . CYS A 1 317 ? -13.262 -9.234 -6.282 1.00 91.62 317 CYS A O 1
ATOM 2440 N N . GLU A 1 318 ? -12.536 -10.975 -5.049 1.00 87.81 318 GLU A N 1
ATOM 2441 C CA . GLU A 1 318 ? -13.127 -12.030 -5.895 1.00 87.81 318 GLU A CA 1
ATOM 2442 C C . GLU A 1 318 ? -12.834 -11.842 -7.398 1.00 87.81 318 GLU A C 1
ATOM 2444 O O . GLU A 1 318 ? -13.705 -11.997 -8.252 1.00 87.81 318 GLU A O 1
ATOM 2449 N N . GLY A 1 319 ? -11.605 -11.446 -7.740 1.00 84.25 319 GLY A N 1
ATOM 2450 C CA . GLY A 1 319 ? -11.204 -11.238 -9.133 1.00 84.25 319 GLY A CA 1
ATOM 2451 C C . GLY A 1 319 ? -11.478 -9.840 -9.698 1.00 84.25 319 GLY A C 1
ATOM 2452 O O . GLY A 1 319 ? -11.081 -9.547 -10.826 1.00 84.25 319 GLY A O 1
ATOM 2453 N N . ASN A 1 320 ? -12.159 -8.974 -8.945 1.00 87.25 320 ASN A N 1
ATOM 2454 C CA . ASN A 1 320 ? -12.669 -7.697 -9.435 1.00 87.25 320 ASN A CA 1
ATOM 2455 C C . ASN A 1 320 ? -12.033 -6.507 -8.719 1.00 87.25 320 ASN A C 1
ATOM 2457 O O . ASN A 1 320 ? -11.902 -6.493 -7.496 1.00 87.25 320 ASN A O 1
ATOM 2461 N N . LEU A 1 321 ? -11.696 -5.470 -9.492 1.00 88.44 321 LEU A N 1
ATOM 2462 C CA . LEU A 1 321 ? -11.299 -4.172 -8.951 1.00 88.44 321 LEU A CA 1
ATOM 2463 C C . LEU A 1 321 ? -12.501 -3.515 -8.271 1.00 88.44 321 LEU A C 1
ATOM 2465 O O . LEU A 1 321 ? -13.514 -3.256 -8.926 1.00 88.44 321 LEU A O 1
ATOM 2469 N N . ILE A 1 322 ? -12.351 -3.206 -6.988 1.00 90.75 322 ILE A N 1
ATOM 2470 C CA . ILE A 1 322 ? -13.382 -2.558 -6.180 1.00 90.75 322 ILE A CA 1
ATOM 2471 C C . ILE A 1 322 ? -13.006 -1.113 -5.844 1.00 90.75 322 ILE A C 1
ATOM 2473 O O . ILE A 1 322 ? -11.829 -0.751 -5.764 1.00 90.75 322 ILE A O 1
ATOM 2477 N N . ASP A 1 323 ? -14.028 -0.291 -5.623 1.00 89.75 323 ASP A N 1
ATOM 2478 C CA . ASP A 1 323 ? -13.879 0.991 -4.943 1.00 89.75 323 ASP A CA 1
ATOM 2479 C C . ASP A 1 323 ? -14.093 0.767 -3.433 1.00 89.75 323 ASP A C 1
ATOM 2481 O O . ASP A 1 323 ? -15.118 0.188 -3.060 1.00 89.75 323 ASP A O 1
ATOM 2485 N N . PRO A 1 324 ? -13.158 1.174 -2.550 1.00 91.50 324 PRO A N 1
ATOM 2486 C CA . PRO A 1 324 ? -13.293 0.948 -1.110 1.00 91.50 324 PRO A CA 1
ATOM 2487 C C . PRO A 1 324 ? -14.569 1.537 -0.506 1.00 91.50 324 PRO A C 1
ATOM 2489 O O . PRO A 1 324 ? -15.116 0.975 0.438 1.00 91.50 324 PRO A O 1
ATOM 2492 N N . VAL A 1 325 ? -15.057 2.661 -1.034 1.00 90.19 325 VAL A N 1
ATOM 2493 C CA . VAL A 1 325 ? -16.262 3.313 -0.519 1.00 90.19 325 VAL A CA 1
ATOM 2494 C C . VAL A 1 325 ? -17.489 2.479 -0.862 1.00 90.19 325 VAL A C 1
ATOM 2496 O O . VAL A 1 325 ? -18.323 2.229 0.008 1.00 90.19 325 VAL A O 1
ATOM 2499 N N . ASP A 1 326 ? -17.586 2.027 -2.113 1.00 88.00 326 ASP A N 1
ATOM 2500 C CA . ASP A 1 326 ? -18.693 1.185 -2.572 1.00 88.00 326 ASP A CA 1
ATOM 2501 C C . ASP A 1 326 ? -18.672 -0.178 -1.861 1.00 88.00 326 ASP A C 1
ATOM 2503 O O . ASP A 1 326 ? -19.712 -0.631 -1.383 1.00 88.00 326 ASP A O 1
ATOM 2507 N N . PHE A 1 327 ? -17.486 -0.763 -1.663 1.00 89.12 327 PHE A N 1
ATOM 2508 C CA . PHE A 1 327 ? -17.300 -2.012 -0.915 1.00 89.12 327 PHE A CA 1
ATOM 2509 C C . PHE A 1 327 ? -17.882 -1.957 0.502 1.00 89.12 327 PHE A C 1
ATOM 2511 O O . PHE A 1 327 ? -18.469 -2.930 0.962 1.00 89.12 327 PHE A O 1
ATOM 2518 N N . PHE A 1 328 ? -17.779 -0.812 1.184 1.00 88.50 328 PHE A N 1
ATOM 2519 C CA . PHE A 1 328 ? -18.373 -0.614 2.511 1.00 88.50 328 PHE A CA 1
ATOM 2520 C C . PHE A 1 328 ? -19.825 -0.100 2.498 1.00 88.50 328 PHE A C 1
ATOM 2522 O O . PHE A 1 328 ? -20.444 0.020 3.565 1.00 88.50 328 PHE A O 1
ATOM 2529 N N . ARG A 1 329 ? -20.363 0.262 1.327 1.00 83.50 329 ARG A N 1
ATOM 2530 C CA . ARG A 1 329 ? -21.756 0.709 1.143 1.00 83.50 329 ARG A CA 1
ATOM 2531 C C . ARG A 1 329 ? -22.686 -0.418 0.695 1.00 83.50 329 ARG A C 1
ATOM 2533 O O . ARG A 1 329 ? -23.893 -0.283 0.895 1.00 83.50 329 ARG A O 1
ATOM 2540 N N . GLU A 1 330 ? -22.164 -1.495 0.111 1.00 73.81 330 GLU A N 1
ATOM 2541 C CA . GLU A 1 330 ? -22.953 -2.669 -0.275 1.00 73.81 330 GLU A CA 1
ATOM 2542 C C . GLU A 1 330 ? -23.693 -3.243 0.948 1.00 73.81 330 GLU A C 1
ATOM 2544 O O . GLU A 1 330 ? -23.095 -3.752 1.893 1.00 73.81 330 GLU A O 1
ATOM 2549 N N . LYS A 1 331 ? -25.027 -3.131 0.960 1.00 55.50 331 LYS A N 1
ATOM 2550 C CA . LYS A 1 331 ? -25.880 -3.890 1.884 1.00 55.50 331 LYS A CA 1
ATOM 2551 C C . LYS A 1 331 ? -26.001 -5.314 1.347 1.00 55.50 331 LYS A C 1
ATOM 2553 O O . LYS A 1 331 ? -26.133 -5.472 0.135 1.00 55.50 331 LYS A O 1
ATOM 2558 N N . GLN A 1 332 ? -26.015 -6.321 2.226 1.00 47.41 332 GLN A N 1
ATOM 2559 C CA . GLN A 1 332 ? -26.400 -7.678 1.828 1.00 47.41 332 GLN A CA 1
ATOM 2560 C C . GLN A 1 332 ? -27.724 -7.607 1.058 1.00 47.41 332 GLN A C 1
ATOM 2562 O O . GLN A 1 332 ? -28.719 -7.101 1.581 1.00 47.41 332 GLN A O 1
ATOM 2567 N N . ALA A 1 333 ? -27.726 -8.092 -0.183 1.00 42.44 333 ALA A N 1
ATOM 2568 C CA . ALA A 1 333 ? -28.953 -8.579 -0.785 1.00 42.44 333 ALA A CA 1
ATOM 2569 C C . ALA A 1 333 ? -29.308 -9.849 -0.001 1.00 42.44 333 ALA A C 1
ATOM 2571 O O . ALA A 1 333 ? -28.717 -10.902 -0.227 1.00 42.44 333 ALA A O 1
ATOM 2572 N N . SER A 1 334 ? -30.144 -9.673 1.020 1.00 37.28 334 SER A N 1
ATOM 2573 C CA . SER A 1 334 ? -30.782 -10.746 1.783 1.00 37.28 334 SER A CA 1
ATOM 2574 C C . SER A 1 334 ? -31.734 -11.538 0.905 1.00 37.28 334 SER A C 1
ATOM 2576 O O . SER A 1 334 ? -32.503 -10.857 0.184 1.00 37.28 334 SER A O 1
#

Secondary structure (DSSP, 8-state):
-HHHHHHHHHHHHHHHHHHHHHTT-S-THHHHHHHHHTTS--SSS-SSPPEEEEES--HHHHHHHHHH-TTSEEEEE-TTS-HHHHHHHHHHHTPEEEE-TT--HHHHHHHHHTT--EEEEEEEEEEEEEETTEEEEEEEEEESS-TT-TTS--HHHHHHHTGGGG--HHHHHHHHHHHHHHPPPPPSS-EEEEEEES--SS-GGG--------TTT-SEEEEEEE-TTTTTSHHHHHHHHHHHTTEEEEEESS-THHHHHHHTTPEEEESS--TTTTTT-SB-TT--S----S------HHHHHIIIIIIS-EEEETTEEE-HHHHHH-----

Sequence (334 aa):
MIRKKTVQLRQFIGSYVRDQARAGVLPIPFQGAVRAITAFPSAANTRVRPIGIVLGVERLLWQGVEQAYPEWNLLFASNRADPDGCVNEIIRLGATAIIGPAARRRHVVALRDSGINILRLSPAPLPRLTHQGRLAHGYVLEPSTSWMSARRLSEMEVILKNGSGFMTPAMRADAAVVASRIALPDPTNSTTLVICTSDTSRFPEQGPVTDLTPLETGGLIETFEASRNSYWSDDSLDRFDAALGRASAVMTNNHPLAVAALLRGVRPLVSRSLFLSKLNLYSNPSVEQRISVEDPPLVSREELVAVCVLWAARYICEGNLIDPVDFFREKQAS

Radius of gyration: 19.97 Å; chains: 1; bounding box: 53×42×61 Å

Foldseek 3Di:
DQVVPLLVLQVLVLVVLVVCVVVVVDDPVCVVQNVVSPVPDDPPDDPDQAEEEEAFDDPVVVLLVCLLCVSYNYDYDYLPDDLVVVCVVCVVRVHAYEYEPRRDPSNVVSCVVSVGWYWYKYQFLQQWDDDPNFIKGKIFTFGPDDLLDLPDATPLLVLQQVPCPSDDPVLLVLLVLLLVRLAAPQAPFAEEEEEFEPDCDPPVVLDGPDPPDVPPRPGHYHYQYQDSVPCSPPVNVVVVVVSLSNHQEYEYQRDSCCSNSVLNVRAYEYQDGGSCPQQPRHHHPPDPDDDPDDHRHNGDSSSSSSRRPSHRIWIDIPSHTDHSSVSSVDDPPD